Protein 2P7O (pdb70)

Radius of gyration: 18.13 Å; Cα contacts (8 Å, |Δi|>4): 507; chains: 2; bounding box: 39×40×58 Å

B-factor: mean 27.42, std 10.35, range [12.23, 89.47]

Sequence (253 aa):
MISGLSHITLIVKDLNKTTAFLQNIFNAEEIYTFSLSKEKFFLIAGLWICIMEGDSLQERTYNHIAFQIQSEEVDEYTERIKALGVEMKPERPRVQGEGRSIYFYDFDNHLFELHAGTLEERLKRYHMISGLSHITLIVKDLNKTTAFLQNIFNAEEIYTFSLSKEKFFLIAGLWICIMEGDSLQERTYNHIAFQIQSEEVDEYTERIKALGVEMKPERPRVQGEGRSIYFYDFDNHLFELHAGTLEERLKRY

Solvent-accessible surface area: 12851 Å² total; per-residue (Å²): 112,26,58,12,50,10,0,1,0,12,21,2,115,50,18,115,119,3,15,36,0,2,70,88,0,4,86,7,113,78,54,149,107,211,49,183,36,97,71,40,18,0,48,4,52,63,10,95,1,0,2,13,62,27,104,62,63,54,149,83,42,104,36,7,15,0,0,74,2,84,64,155,55,2,88,84,0,23,112,72,0,126,94,46,62,15,82,32,57,98,75,115,133,130,110,181,79,59,19,30,3,9,4,0,6,7,88,11,36,16,6,2,0,0,2,0,48,106,61,64,5,2,38,150,61,39,121,86,20,62,15,43,6,0,4,0,15,7,0,62,58,18,124,122,3,22,43,0,1,70,94,4,4,122,4,107,65,70,136,152,200,44,164,54,74,58,82,24,0,49,4,44,66,6,94,3,0,0,9,62,40,104,31,62,53,70,107,40,86,25,7,18,0,1,54,3,60,60,131,65,4,90,100,23,45,115,31,0,128,82,41,66,16,89,35,37,99,79,107,136,124,105,186,80,63,15,27,4,11,1,0,10,8,86,5,48,29,6,3,0,2,0,0,45,92,60,62,21,6,2,126,69,58

Foldseek 3Di:
DCPDDPAEEAEAADPVQVVCVCCLQQVWAWDDDDDPKDKTWTDGPRHIYMYIYDDHADAADDDEEEAEDAQVCVVVSVVSVVVSVFAWLDDDDDDPPDWDKTWTAGPHRHIYMYTHDDDDDCVVVSD/DDDDDDAEEAEAADPVQVVCVCCQQQVWAWDDPPDPWDWTWTDGPNHIYIYIYDPLDDAADPDEEEDEDAQVCVVVSVVSVVVSVFAWDDDDDDDPPPWDKTWTDGPSNHIYMYTHDDDDDDVVVD

Organism: Listeria monocytogenes serovar 1/2a (strain ATCC BAA-679 / EGD-e) (NCBI:txid169963)

InterPro domains:
  IPR004360 Glyoxalase/fosfomycin resistance/dioxygenase domain [PF00903] (4-119)
  IPR029068 Glyoxalase/Bleomycin resistance protein/Dihydroxybiphenyl dioxygenase [G3DSA:3.10.180.10] (1-133)
  IPR029068 Glyoxalase/Bleomycin resistance protein/Dihydroxybiphenyl dioxygenase [SSF54593] (1-122)
  IPR037434 Fosfomycin resistance protein FosX [cd08364] (2-131)
  IPR037523 Vicinal oxygen chelate (VOC), core domain [PS51819] (4-122)
  IPR051332 Fosfomycin Resistance Enzymes [PTHR36113] (4-122)

Secondary structure (DSSP, 8-state):
---EEEEEEEEES-HHHHHHHHHHHH-PEEP----SS-EEEEEETTEEEEEEE-SS-----S-EEEEE--GGGHHHHHHHHHHHT--EEPPPP--TT---EEEEE-SSS-EEEEE-SS----GGGG-/---EEEEEEEEES-HHHHHHHHHHHH--EEE----SS-EEEEEETTEEEEEEES---S---S-EEEEE--GGGHHHHHHHHHHHT--BPPPPP--TT---EEEEE-TTS-EEEEE-SS----GGG-

Nearest PDB structures (foldseek):
  2p7o-assembly1_B  TM=9.955E-01  e=1.895E-24  Listeria monocytogenes EGD-e
  2p7k-assembly1_B  TM=9.050E-01  e=2.088E-20  Listeria monocytogenes EGD-e
  2p7m-assembly4_A  TM=8.543E-01  e=2.355E-21  Listeria monocytogenes EGD-e
  2p7l-assembly4_A  TM=8.611E-01  e=6.577E-21  Listeria monocytogenes EGD-e
  3ghj-assembly1_A-2  TM=7.496E-01  e=1.067E-08  uncultured bacterium

CATH classification: 3.10.180.10

Structure (mmCIF, N/CA/C/O backbone):
data_2P7O
#
_entry.id   2P7O
#
_cell.length_a   68.579
_cell.length_b   68.579
_cell.length_c   56.835
_cell.angle_alpha   90.00
_cell.angle_beta   90.00
_cell.angle_gamma   90.00
#
_symmetry.space_group_name_H-M   'P 43'
#
loop_
_entity.id
_entity.type
_entity.pdbx_description
1 polymer 'Glyoxalase family protein'
2 non-polymer 'MANGANESE (II) ION'
3 water water
#
loop_
_atom_site.group_PDB
_atom_site.id
_atom_site.type_symbol
_atom_site.label_atom_id
_atom_site.label_alt_id
_atom_site.label_comp_id
_atom_site.label_asym_id
_atom_site.label_entity_id
_atom_site.label_seq_id
_atom_site.pdbx_PDB_ins_code
_atom_site.Cartn_x
_atom_site.Cartn_y
_atom_site.Cartn_z
_atom_site.occupancy
_atom_site.B_iso_or_equiv
_atom_site.auth_seq_id
_atom_site.auth_comp_id
_atom_site.auth_asym_id
_atom_site.auth_atom_id
_atom_site.pdbx_PDB_model_num
ATOM 1 N N . MET A 1 1 ? 43.646 20.356 -14.550 1.00 53.76 1 MET A N 1
ATOM 2 C CA . MET A 1 1 ? 42.828 19.365 -13.820 1.00 41.46 1 MET A CA 1
ATOM 3 C C . MET A 1 1 ? 42.245 19.991 -12.582 1.00 40.97 1 MET A C 1
ATOM 4 O O . MET A 1 1 ? 41.053 20.426 -12.768 1.00 48.05 1 MET A O 1
ATOM 9 N N . ILE A 1 2 ? 42.780 20.356 -11.443 1.00 35.83 2 ILE A N 1
ATOM 10 C CA . ILE A 1 2 ? 43.962 19.995 -10.715 1.00 30.40 2 ILE A CA 1
ATOM 11 C C . ILE A 1 2 ? 43.630 18.643 -10.067 1.00 26.11 2 ILE A C 1
ATOM 12 O O . ILE A 1 2 ? 42.700 18.677 -9.250 1.00 26.91 2 ILE A O 1
ATOM 17 N N . SER A 1 3 ? 44.228 17.548 -10.479 1.00 26.20 3 SER A N 1
ATOM 18 C CA . SER A 1 3 ? 43.868 16.271 -9.851 1.00 26.68 3 SER A CA 1
ATOM 19 C C . SER A 1 3 ? 44.424 16.160 -8.446 1.00 25.15 3 SER A C 1
ATOM 20 O O . SER A 1 3 ? 43.889 15.507 -7.526 1.00 31.02 3 SER A O 1
ATOM 22 N N . GLY A 1 4 ? 45.632 16.684 -8.304 1.00 21.43 4 GLY A N 1
ATOM 23 C CA . GLY A 1 4 ? 46.309 16.524 -7.011 1.00 19.95 4 GLY A CA 1
ATOM 24 C C . GLY A 1 4 ? 47.735 17.039 -7.151 1.00 19.59 4 GLY A C 1
ATOM 25 O O . GLY A 1 4 ? 48.078 17.713 -8.104 1.00 23.04 4 GLY A O 1
ATOM 26 N N . LEU A 1 5 ? 48.521 16.756 -6.125 1.00 21.61 5 LEU A N 1
ATOM 27 C CA . LEU A 1 5 ? 49.939 17.015 -6.110 1.00 20.41 5 LEU A CA 1
ATOM 28 C C . LEU A 1 5 ? 50.565 16.002 -7.072 1.00 20.59 5 LEU A C 1
ATOM 29 O O . LEU A 1 5 ? 50.251 14.794 -7.056 1.00 21.88 5 LEU A O 1
ATOM 34 N N . SER A 1 6 ? 51.441 16.483 -7.926 1.00 19.85 6 SER A N 1
ATOM 35 C CA . SER A 1 6 ? 52.334 15.690 -8.746 1.00 18.18 6 SER A CA 1
ATOM 36 C C . SER A 1 6 ? 53.594 15.311 -7.948 1.00 19.29 6 SER A C 1
ATOM 37 O O . SER A 1 6 ? 53.859 14.115 -7.797 1.00 17.02 6 SER A O 1
ATOM 40 N N . HIS A 1 7 ? 54.307 16.326 -7.474 1.00 17.18 7 HIS A N 1
ATOM 41 C CA . HIS A 1 7 ? 55.579 16.019 -6.774 1.00 17.02 7 HIS A CA 1
ATOM 42 C C . HIS A 1 7 ? 56.060 17.325 -6.163 1.00 17.68 7 HIS A C 1
ATOM 43 O O . HIS A 1 7 ? 55.576 18.397 -6.533 1.00 19.33 7 HIS A O 1
ATOM 50 N N . ILE A 1 8 ? 57.075 17.213 -5.317 1.00 16.11 8 ILE A N 1
ATOM 51 C CA . ILE A 1 8 ? 57.840 18.397 -4.928 1.00 15.16 8 ILE A CA 1
ATOM 52 C C . ILE A 1 8 ? 59.302 18.123 -5.253 1.00 15.87 8 ILE A C 1
ATOM 53 O O . ILE A 1 8 ? 59.731 16.980 -5.037 1.00 17.92 8 ILE A O 1
ATOM 58 N N . THR A 1 9 ? 60.017 19.077 -5.772 1.00 16.36 9 THR A N 1
ATOM 59 C CA . THR A 1 9 ? 61.425 18.893 -6.118 1.00 18.51 9 THR A CA 1
ATOM 60 C C . THR A 1 9 ? 62.243 19.854 -5.254 1.00 15.86 9 THR A C 1
ATOM 61 O O . THR A 1 9 ? 61.994 21.072 -5.245 1.00 19.33 9 THR A O 1
ATOM 65 N N . LEU A 1 10 ? 63.200 19.279 -4.516 1.00 18.59 10 LEU A N 1
ATOM 66 C CA . LEU A 1 10 ? 64.104 20.093 -3.706 1.00 17.95 10 LEU A CA 1
ATOM 67 C C . LEU A 1 10 ? 65.499 20.061 -4.309 1.00 19.12 10 LEU A C 1
ATOM 68 O O . LEU A 1 10 ? 65.911 18.939 -4.681 1.00 20.52 10 LEU A O 1
ATOM 73 N N . ILE A 1 11 ? 66.186 21.207 -4.337 1.00 16.39 11 ILE A N 1
ATOM 74 C CA . ILE A 1 11 ? 67.578 21.243 -4.861 1.00 18.68 11 ILE A CA 1
ATOM 75 C C . ILE A 1 11 ? 68.550 21.238 -3.668 1.00 18.35 11 ILE A C 1
ATOM 76 O O . ILE A 1 11 ? 68.322 21.886 -2.630 1.00 18.29 11 ILE A O 1
ATOM 81 N N . VAL A 1 12 ? 69.550 20.351 -3.780 1.00 18.85 12 VAL A N 1
ATOM 82 C CA . VAL A 1 12 ? 70.435 20.128 -2.656 1.00 20.36 12 VAL A CA 1
ATOM 83 C C . VAL A 1 12 ? 71.884 19.931 -3.107 1.00 18.77 12 VAL A C 1
ATOM 84 O O . VAL A 1 12 ? 72.158 19.487 -4.215 1.00 23.53 12 VAL A O 1
ATOM 88 N N . LYS A 1 13 ? 72.828 20.272 -2.232 1.00 19.60 13 LYS A N 1
ATOM 89 C CA . LYS A 1 13 ? 74.231 20.176 -2.575 1.00 20.65 13 LYS A CA 1
ATOM 90 C C . LYS A 1 13 ? 74.777 18.762 -2.683 1.00 22.98 13 LYS A C 1
ATOM 91 O O . LYS A 1 13 ? 75.596 18.436 -3.572 1.00 23.86 13 LYS A O 1
ATOM 97 N N . ASP A 1 14 ? 74.297 17.962 -1.747 1.00 23.89 14 ASP A N 1
ATOM 98 C CA . ASP A 1 14 ? 74.849 16.604 -1.631 1.00 21.76 14 ASP A CA 1
ATOM 99 C C . ASP A 1 14 ? 73.696 15.620 -1.485 1.00 21.08 14 ASP A C 1
ATOM 100 O O . ASP A 1 14 ? 73.076 15.539 -0.429 1.00 22.01 14 ASP A O 1
ATOM 105 N N . LEU A 1 15 ? 73.422 14.889 -2.547 1.00 23.29 15 LEU A N 1
ATOM 106 C CA . LEU A 1 15 ? 72.387 13.863 -2.587 1.00 22.27 15 LEU A CA 1
ATOM 107 C C . LEU A 1 15 ? 72.587 12.765 -1.531 1.00 22.43 15 LEU A C 1
ATOM 108 O O . LEU A 1 15 ? 71.578 12.203 -1.062 1.00 21.61 15 LEU A O 1
ATOM 113 N N . ASN A 1 16 ? 73.818 12.478 -1.121 1.00 20.93 16 ASN A N 1
ATOM 114 C CA . ASN A 1 16 ? 73.978 11.366 -0.168 1.00 19.08 16 ASN A CA 1
ATOM 115 C C . ASN A 1 16 ? 73.611 11.794 1.232 1.00 21.87 16 ASN A C 1
ATOM 116 O O . ASN A 1 16 ? 72.995 11.002 1.980 1.00 20.62 16 ASN A O 1
ATOM 121 N N . LYS A 1 17 ? 73.975 13.027 1.604 1.00 21.01 17 LYS A N 1
ATOM 122 C CA . LYS A 1 17 ? 73.577 13.573 2.900 1.00 17.38 17 LYS A CA 1
ATOM 123 C C . LYS A 1 17 ? 72.058 13.696 2.959 1.00 20.62 17 LYS A C 1
ATOM 124 O O . LYS A 1 17 ? 71.406 13.314 3.929 1.00 26.84 17 LYS A O 1
ATOM 130 N N . THR A 1 18 ? 71.458 14.214 1.876 1.00 19.16 18 THR A N 1
ATOM 131 C CA . THR A 1 18 ? 70.010 14.369 1.929 1.00 16.57 18 THR A CA 1
ATOM 132 C C . THR A 1 18 ? 69.285 13.045 1.964 1.00 17.73 18 THR A C 1
ATOM 133 O O . THR A 1 18 ? 68.235 12.950 2.561 1.00 17.96 18 THR A O 1
ATOM 137 N N . THR A 1 19 ? 69.793 12.043 1.268 1.00 18.74 19 THR A N 1
ATOM 138 C CA . THR A 1 19 ? 69.191 10.695 1.341 1.00 20.66 19 THR A CA 1
ATOM 139 C C . THR A 1 19 ? 69.115 10.228 2.792 1.00 19.99 19 THR A C 1
ATOM 140 O O . THR A 1 19 ? 68.145 9.652 3.270 1.00 18.76 19 THR A O 1
ATOM 144 N N . ALA A 1 20 ? 70.174 10.517 3.542 1.00 18.14 20 ALA A N 1
ATOM 145 C CA . ALA A 1 20 ? 70.229 10.016 4.920 1.00 18.24 20 ALA A CA 1
ATOM 146 C C . ALA A 1 20 ? 69.242 10.814 5.765 1.00 19.13 20 ALA A C 1
ATOM 147 O O . ALA A 1 20 ? 68.573 10.175 6.612 1.00 19.05 20 ALA A O 1
ATOM 149 N N . PHE A 1 21 ? 69.140 12.140 5.539 1.00 20.10 21 PHE A N 1
ATOM 150 C CA . PHE A 1 21 ? 68.159 12.953 6.245 1.00 18.06 21 PHE A CA 1
ATOM 151 C C . PHE A 1 21 ? 66.743 12.398 6.048 1.00 16.51 21 PHE A C 1
ATOM 152 O O . PHE A 1 21 ? 65.987 12.149 7.000 1.00 19.29 21 PHE A O 1
ATOM 160 N N . LEU A 1 22 ? 66.370 12.160 4.778 1.00 19.28 22 LEU A N 1
ATOM 161 C CA . LEU A 1 22 ? 65.015 11.797 4.435 1.00 18.04 22 LEU A CA 1
ATOM 162 C C . LEU A 1 22 ? 64.646 10.395 4.942 1.00 19.33 22 LEU A C 1
ATOM 163 O O . LEU A 1 22 ? 63.513 10.164 5.342 1.00 20.34 22 LEU A O 1
ATOM 168 N N . GLN A 1 23 ? 65.599 9.485 4.773 1.00 19.96 23 GLN A N 1
ATOM 169 C CA . GLN A 1 23 ? 65.481 8.097 5.192 1.00 20.14 23 GLN A CA 1
ATOM 170 C C . GLN A 1 23 ? 65.516 7.958 6.727 1.00 24.10 23 GLN A C 1
ATOM 171 O O . GLN A 1 23 ? 64.670 7.304 7.339 1.00 21.20 23 GLN A O 1
ATOM 177 N N . ASN A 1 24 ? 66.512 8.543 7.386 1.00 24.74 24 ASN A N 1
ATOM 178 C CA . ASN A 1 24 ? 66.527 8.383 8.857 1.00 21.55 24 ASN A CA 1
ATOM 179 C C . ASN A 1 24 ? 65.326 9.068 9.482 1.00 23.94 24 ASN A C 1
ATOM 180 O O . ASN A 1 24 ? 64.739 8.404 10.339 1.00 28.24 24 ASN A O 1
ATOM 189 N N . ILE A 1 25 ? 64.964 10.287 9.135 1.00 21.97 25 ILE A N 1
ATOM 190 C CA . ILE A 1 25 ? 63.857 11.020 9.729 1.00 22.48 25 ILE A CA 1
ATOM 191 C C . ILE A 1 25 ? 62.486 10.602 9.208 1.00 20.05 25 ILE A C 1
ATOM 192 O O . ILE A 1 25 ? 61.592 10.314 10.031 1.00 22.57 25 ILE A O 1
ATOM 197 N N . PHE A 1 26 ? 62.319 10.668 7.880 1.00 20.06 26 PHE A N 1
ATOM 198 C CA . PHE A 1 26 ? 60.965 10.456 7.368 1.00 20.76 26 PHE A CA 1
ATOM 199 C C . PHE A 1 26 ? 60.749 9.023 6.910 1.00 21.65 26 PHE A C 1
ATOM 200 O O . PHE A 1 26 ? 59.671 8.734 6.355 1.00 22.08 26 PHE A O 1
ATOM 208 N N . ASN A 1 27 ? 61.718 8.126 7.018 1.00 20.53 27 ASN A N 1
ATOM 209 C CA . ASN A 1 27 ? 61.518 6.768 6.461 1.00 20.01 27 ASN A CA 1
ATOM 210 C C . ASN A 1 27 ? 61.172 6.740 4.988 1.00 22.10 27 ASN A C 1
ATOM 211 O O . ASN A 1 27 ? 60.519 5.842 4.449 1.00 21.09 27 ASN A O 1
ATOM 216 N N . ALA A 1 28 ? 61.728 7.742 4.306 1.00 18.54 28 ALA A N 1
ATOM 217 C CA . ALA A 1 28 ? 61.472 7.898 2.866 1.00 17.24 28 ALA A CA 1
ATOM 218 C C . ALA A 1 28 ? 61.983 6.684 2.103 1.00 17.87 28 ALA A C 1
ATOM 219 O O . ALA A 1 28 ? 63.048 6.132 2.422 1.00 19.51 28 ALA A O 1
ATOM 221 N N . GLU A 1 29 ? 61.182 6.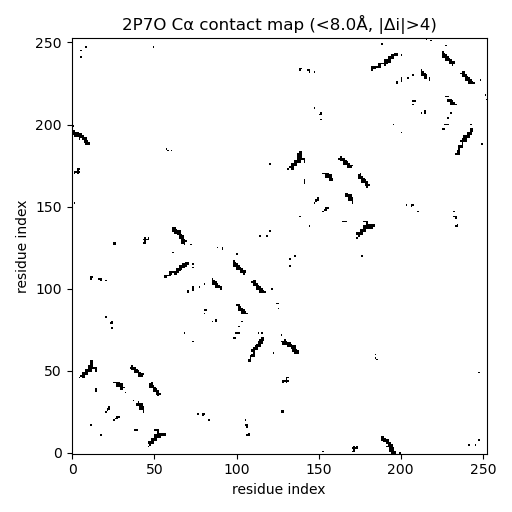268 1.113 1.00 18.83 29 GLU A N 1
ATOM 222 C CA . GLU A 1 29 ? 61.492 5.066 0.351 1.00 18.40 29 GLU A CA 1
ATOM 223 C C . GLU A 1 29 ? 62.090 5.473 -0.978 1.00 18.42 29 GLU A C 1
ATOM 224 O O . GLU A 1 29 ? 61.461 6.182 -1.770 1.00 17.78 29 GLU A O 1
ATOM 230 N N . GLU A 1 30 ? 63.315 5.124 -1.268 1.00 19.22 30 GLU A N 1
ATOM 231 C CA . GLU A 1 30 ? 63.918 5.469 -2.561 1.00 18.32 30 GLU A CA 1
ATOM 232 C C . GLU A 1 30 ? 63.260 4.685 -3.710 1.00 21.68 30 GLU A C 1
ATOM 233 O O . GLU A 1 30 ? 62.924 3.503 -3.495 1.00 23.80 30 GLU A O 1
ATOM 239 N N . ILE A 1 31 ? 63.057 5.403 -4.813 1.00 20.95 31 ILE A N 1
ATOM 240 C CA . ILE A 1 31 ? 62.315 4.978 -5.982 1.00 31.54 31 ILE A CA 1
ATOM 241 C C . ILE A 1 31 ? 63.207 4.557 -7.148 1.00 36.47 31 ILE A C 1
ATOM 242 O O . ILE A 1 31 ? 64.368 5.004 -7.063 1.00 36.30 31 ILE A O 1
ATOM 247 N N . TYR A 1 32 ? 62.641 3.762 -8.050 1.00 40.82 32 TYR A N 1
ATOM 248 C CA . TYR A 1 32 ? 63.182 3.030 -9.173 1.00 46.23 32 TYR A CA 1
ATOM 249 C C . TYR A 1 32 ? 64.646 2.640 -9.005 1.00 55.00 32 TYR A C 1
ATOM 250 O O . TYR A 1 32 ? 65.047 1.664 -8.365 1.00 67.83 32 TYR A O 1
ATOM 252 N N . THR A 1 38 ? 73.349 7.409 -15.510 1.00 64.44 38 THR A N 1
ATOM 253 C CA . THR A 1 38 ? 73.688 8.818 -15.685 1.00 62.34 38 THR A CA 1
ATOM 254 C C . THR A 1 38 ? 75.157 9.142 -15.416 1.00 60.41 38 THR A C 1
ATOM 255 O O . THR A 1 38 ? 75.866 8.474 -14.658 1.00 60.28 38 THR A O 1
ATOM 257 N N . PHE A 1 39 ? 75.602 10.204 -16.054 1.00 53.18 39 PHE A N 1
ATOM 258 C CA . PHE A 1 39 ? 76.852 10.916 -15.965 1.00 49.67 39 PHE A CA 1
ATOM 259 C C . PHE A 1 39 ? 76.546 12.420 -15.941 1.00 45.05 39 PHE A C 1
ATOM 260 O O . PHE A 1 39 ? 77.396 13.234 -16.275 1.00 40.82 39 PHE A O 1
ATOM 268 N N . SER A 1 40 ? 75.307 12.762 -15.586 1.00 51.69 40 SER A N 1
ATOM 269 C CA . SER A 1 40 ? 74.975 14.185 -15.437 1.00 51.86 40 SER A CA 1
ATOM 270 C C . SER A 1 40 ? 75.788 14.774 -14.285 1.00 49.85 40 SER A C 1
ATOM 271 O O . SER A 1 40 ? 76.102 14.036 -13.340 1.00 49.82 40 SER A O 1
ATOM 273 N N . LEU A 1 41 ? 76.060 16.071 -14.327 1.00 47.34 41 LEU A N 1
ATOM 274 C CA . LEU A 1 41 ? 76.640 16.816 -13.211 1.00 47.54 41 LEU A CA 1
ATOM 275 C C . LEU A 1 41 ? 75.483 17.488 -12.460 1.00 45.30 41 LEU A C 1
ATOM 276 O O . LEU A 1 41 ? 75.593 18.480 -11.753 1.00 48.64 41 LEU A O 1
ATOM 281 N N . SER A 1 42 ? 74.347 16.835 -12.674 1.00 43.87 42 SER A N 1
ATOM 282 C CA . SER A 1 42 ? 73.184 16.980 -11.821 1.00 48.14 42 SER A CA 1
ATOM 283 C C . SER A 1 42 ? 72.357 15.706 -11.939 1.00 45.64 42 SER A C 1
ATOM 284 O O . SER A 1 42 ? 71.702 15.409 -12.940 1.00 55.50 42 SER A O 1
ATOM 287 N N . LYS A 1 43 ? 72.523 14.902 -10.887 1.00 34.80 43 LYS A N 1
ATOM 288 C CA . LYS A 1 43 ? 71.754 13.677 -10.827 1.00 31.47 43 LYS A CA 1
ATOM 289 C C . LYS A 1 43 ? 70.600 13.937 -9.871 1.00 29.31 43 LYS A C 1
ATOM 290 O O . LYS A 1 43 ? 70.537 14.997 -9.235 1.00 34.84 43 LYS A O 1
ATOM 301 N N . GLU A 1 44 ? 69.759 12.916 -9.820 1.00 31.49 44 GLU A N 1
ATOM 302 C CA . GLU A 1 44 ? 68.494 13.054 -9.132 1.00 27.81 44 GLU A CA 1
ATOM 303 C C . GLU A 1 44 ? 68.140 11.739 -8.464 1.00 23.27 44 GLU A C 1
ATOM 304 O O . GLU A 1 44 ? 68.471 10.650 -8.931 1.00 25.69 44 GLU A O 1
ATOM 310 N N . LYS A 1 45 ? 67.391 11.911 -7.385 1.00 21.46 45 LYS A N 1
ATOM 311 C CA . LYS A 1 45 ? 66.669 10.778 -6.874 1.00 22.44 45 LYS A CA 1
ATOM 312 C C . LYS A 1 45 ? 65.177 11.117 -6.662 1.00 20.69 45 LYS A C 1
ATOM 313 O O . LYS A 1 45 ? 64.809 12.245 -6.355 1.00 23.52 45 LYS A O 1
ATOM 319 N N . PHE A 1 46 ? 64.383 10.046 -6.766 1.00 21.17 46 PHE A N 1
ATOM 320 C CA . PHE A 1 46 ? 63.002 10.176 -6.285 1.00 22.75 46 PHE A CA 1
ATOM 321 C C . PHE A 1 46 ? 62.803 9.307 -5.032 1.00 22.67 46 PHE A C 1
ATOM 322 O O . PHE A 1 46 ? 63.322 8.192 -4.925 1.00 23.15 46 PHE A O 1
ATOM 330 N N . PHE A 1 47 ? 61.973 9.823 -4.137 1.00 20.80 47 PHE A N 1
ATOM 331 C CA . PHE A 1 47 ? 61.560 9.116 -2.931 1.00 21.78 47 PHE A CA 1
ATOM 332 C C . PHE A 1 47 ? 60.040 9.282 -2.785 1.00 23.83 47 PHE A C 1
ATOM 333 O O . PHE A 1 47 ? 59.394 10.132 -3.424 1.00 25.64 47 PHE A O 1
ATOM 341 N N . LEU A 1 48 ? 59.447 8.405 -1.997 1.00 19.49 48 LEU A N 1
ATOM 342 C CA . LEU A 1 48 ? 58.069 8.436 -1.601 1.00 17.13 48 LEU A CA 1
ATOM 343 C C . LEU A 1 48 ? 58.054 8.582 -0.071 1.00 18.81 48 LEU A C 1
ATOM 344 O O . LEU A 1 48 ? 58.715 7.768 0.606 1.00 21.74 48 LEU A O 1
ATOM 349 N N . ILE A 1 49 ? 57.247 9.525 0.372 1.00 21.32 49 ILE A N 1
ATOM 350 C CA . ILE A 1 49 ? 56.986 9.788 1.786 1.00 20.13 49 ILE A CA 1
ATOM 351 C C . ILE A 1 49 ? 55.464 9.928 1.960 1.00 20.43 49 ILE A C 1
ATOM 352 O O . ILE A 1 49 ? 54.886 10.959 1.603 1.00 23.20 49 ILE A O 1
ATOM 357 N N . ALA A 1 50 ? 54.914 8.832 2.479 1.00 21.84 50 ALA A N 1
ATOM 358 C CA . ALA A 1 50 ? 53.495 8.786 2.820 1.00 21.27 50 ALA A CA 1
ATOM 359 C C . ALA A 1 50 ? 52.662 9.292 1.638 1.00 20.97 50 ALA A C 1
ATOM 360 O O . ALA A 1 50 ? 51.749 10.105 1.774 1.00 25.64 50 ALA A O 1
ATOM 362 N N . GLY A 1 51 ? 53.098 8.853 0.465 1.00 26.41 51 GLY A N 1
ATOM 363 C CA . GLY A 1 51 ? 52.290 9.118 -0.752 1.00 23.58 51 GLY A CA 1
ATOM 364 C C . GLY A 1 51 ? 52.790 10.324 -1.538 1.00 21.42 51 GLY A C 1
ATOM 365 O O . GLY A 1 51 ? 52.392 10.596 -2.695 1.00 30.23 51 GLY A O 1
ATOM 366 N N . LEU A 1 52 ? 53.603 11.143 -0.894 1.00 22.55 52 LEU A N 1
ATOM 367 C CA . LEU A 1 52 ? 54.150 12.290 -1.628 1.00 20.46 52 LEU A CA 1
ATOM 368 C C . LEU A 1 52 ? 55.389 11.796 -2.395 1.00 18.31 52 LEU A C 1
ATOM 369 O O . LEU A 1 52 ? 56.296 11.179 -1.810 1.00 19.91 52 LEU A O 1
ATOM 374 N N . TRP A 1 53 ? 55.441 12.101 -3.683 1.00 16.37 53 TRP A N 1
ATOM 375 C CA . TRP A 1 53 ? 56.587 11.908 -4.546 1.00 18.58 53 TRP A CA 1
ATOM 376 C C . TRP A 1 53 ? 57.541 13.088 -4.435 1.00 15.71 53 TRP A C 1
ATOM 377 O O . TRP A 1 53 ? 57.221 14.209 -4.855 1.00 21.77 53 TRP A O 1
ATOM 388 N N . ILE A 1 54 ? 58.712 12.798 -3.857 1.00 19.92 54 ILE A N 1
ATOM 389 C CA . ILE A 1 54 ? 59.675 13.881 -3.733 1.00 19.66 54 ILE A CA 1
ATOM 390 C C . ILE A 1 54 ? 60.928 13.612 -4.548 1.00 20.70 54 ILE A C 1
ATOM 391 O O . ILE A 1 54 ? 61.519 12.520 -4.456 1.00 18.06 54 ILE A O 1
ATOM 396 N N . CYS A 1 55 ? 61.281 14.599 -5.384 1.00 16.68 55 CYS A N 1
ATOM 397 C CA . CYS A 1 55 ? 62.546 14.490 -6.123 1.00 19.40 55 CYS A CA 1
ATOM 398 C C . CYS A 1 55 ? 63.586 15.373 -5.475 1.00 18.46 55 CYS A C 1
ATOM 399 O O . CYS A 1 55 ? 63.290 16.553 -5.108 1.00 20.98 55 CYS A O 1
ATOM 402 N N . ILE A 1 56 ? 64.794 14.839 -5.312 1.00 18.90 56 ILE A N 1
ATOM 403 C CA . ILE A 1 56 ? 65.883 15.755 -4.943 1.00 19.82 56 ILE A CA 1
ATOM 404 C C . ILE A 1 56 ? 66.930 15.755 -6.055 1.00 20.12 56 ILE A C 1
ATOM 405 O O . ILE A 1 56 ? 67.086 14.729 -6.701 1.00 22.14 56 ILE A O 1
ATOM 414 N N . MET A 1 57 ? 67.533 16.901 -6.305 1.00 21.97 57 MET A N 1
ATOM 415 C CA . MET A 1 57 ? 68.364 17.202 -7.474 1.00 21.60 57 MET A CA 1
ATOM 416 C C . MET A 1 57 ? 69.580 18.011 -7.018 1.00 21.88 57 MET A C 1
ATOM 417 O O . MET A 1 57 ? 69.422 18.920 -6.211 1.00 22.79 57 MET A O 1
ATOM 422 N N . GLU A 1 58 ? 70.802 17.601 -7.358 1.00 23.06 58 GLU A N 1
ATOM 423 C CA . GLU A 1 58 ? 72.013 18.279 -6.891 1.00 24.51 58 GLU A CA 1
ATOM 424 C C . GLU A 1 58 ? 72.112 19.601 -7.642 1.00 22.87 58 GLU A C 1
ATOM 425 O O . GLU A 1 58 ? 71.843 19.671 -8.846 1.00 31.71 58 GLU A O 1
ATOM 431 N N . GLY A 1 59 ? 72.475 20.651 -6.912 1.00 22.57 59 GLY A N 1
ATOM 432 C CA . GLY A 1 59 ? 72.632 21.986 -7.473 1.00 25.63 59 GLY A CA 1
ATOM 433 C C . GLY A 1 59 ? 73.299 22.916 -6.450 1.00 32.92 59 GLY A C 1
ATOM 434 O O . GLY A 1 59 ? 73.306 22.467 -5.280 1.00 34.75 59 GLY A O 1
ATOM 435 N N . ASP A 1 60 ? 73.796 24.016 -6.962 1.00 38.22 60 ASP A N 1
ATOM 436 C CA . ASP A 1 60 ? 74.562 25.168 -6.602 1.00 49.27 60 ASP A CA 1
ATOM 437 C C . ASP A 1 60 ? 75.479 24.979 -5.387 1.00 53.24 60 ASP A C 1
ATOM 438 O O . ASP A 1 60 ? 76.596 24.518 -5.560 1.00 61.41 60 ASP A O 1
ATOM 443 N N . SER A 1 61 ? 74.935 25.431 -4.258 1.00 56.68 61 SER A N 1
ATOM 444 C CA . SER A 1 61 ? 75.663 25.476 -3.012 1.00 53.12 61 SER A CA 1
ATOM 445 C C . SER A 1 61 ? 74.814 25.694 -1.772 1.00 58.28 61 SER A C 1
ATOM 446 O O . SER A 1 61 ? 75.175 25.096 -0.746 1.00 66.00 61 SER A O 1
ATOM 448 N N . LEU A 1 62 ? 73.758 26.497 -1.792 1.00 55.97 62 LEU A N 1
ATOM 449 C CA . LEU A 1 62 ? 72.868 26.738 -0.661 1.00 57.31 62 LEU A CA 1
ATOM 450 C C . LEU A 1 62 ? 71.683 27.614 -1.106 1.00 53.96 62 LEU A C 1
ATOM 451 O O . LEU A 1 62 ? 71.453 27.592 -2.328 1.00 54.42 62 LEU A O 1
ATOM 453 N N . GLN A 1 63 ? 71.033 28.319 -0.196 1.00 52.54 63 GLN A N 1
ATOM 454 C CA . GLN A 1 63 ? 69.971 29.298 -0.359 1.00 47.39 63 GLN A CA 1
ATOM 455 C C . GLN A 1 63 ? 69.584 29.899 0.979 1.00 43.01 63 GLN A C 1
ATOM 456 O O . GLN A 1 63 ? 69.547 29.149 1.967 1.00 42.46 63 GLN A O 1
ATOM 462 N N . GLU A 1 64 ? 69.350 31.207 1.165 1.00 44.72 64 GLU A N 1
ATOM 463 C CA . GLU A 1 64 ? 69.083 31.618 2.553 1.00 40.75 64 GLU A CA 1
ATOM 464 C C . GLU A 1 64 ? 67.783 30.993 3.093 1.00 40.68 64 GLU A C 1
ATOM 465 O O . GLU A 1 64 ? 66.910 30.485 2.398 1.00 39.45 64 GLU A O 1
ATOM 471 N N . ARG A 1 65 ? 67.696 31.019 4.402 1.00 36.02 65 ARG A N 1
ATOM 472 C CA . ARG A 1 65 ? 66.663 30.510 5.268 1.00 31.39 65 ARG A CA 1
ATOM 473 C C . ARG A 1 65 ? 65.474 31.452 5.345 1.00 33.46 65 ARG A C 1
ATOM 474 O O . ARG A 1 65 ? 65.584 32.667 5.475 1.00 32.45 65 ARG A O 1
ATOM 482 N N . THR A 1 66 ? 64.319 30.808 5.196 1.00 29.91 66 THR A N 1
ATOM 483 C CA . THR A 1 66 ? 63.053 31.502 5.342 1.00 27.60 66 THR A CA 1
ATOM 484 C C . THR A 1 66 ? 62.102 30.564 6.082 1.00 25.60 66 THR A C 1
ATOM 485 O O . THR A 1 66 ? 62.524 29.491 6.487 1.00 25.11 66 THR A O 1
ATOM 489 N N . TYR A 1 67 ? 60.882 31.026 6.177 1.00 25.82 67 TYR A N 1
ATOM 490 C CA . TYR A 1 67 ? 59.827 30.300 6.887 1.00 23.32 67 TYR A CA 1
ATOM 491 C C . TYR A 1 67 ? 58.886 29.547 5.956 1.00 21.02 67 TYR A C 1
ATOM 492 O O . TYR A 1 67 ? 57.914 28.942 6.445 1.00 19.97 67 TYR A O 1
ATOM 501 N N . ASN A 1 68 ? 59.162 29.491 4.665 1.00 18.74 68 ASN A N 1
ATOM 502 C CA . ASN A 1 68 ? 58.484 28.561 3.723 1.00 17.12 68 ASN A CA 1
ATOM 503 C C . ASN A 1 68 ? 58.746 27.144 4.247 1.00 16.77 68 ASN A C 1
ATOM 504 O O . ASN A 1 68 ? 59.906 26.813 4.486 1.00 16.68 68 ASN A O 1
ATOM 509 N N . HIS A 1 69 ? 57.752 26.272 4.418 1.00 16.92 69 HIS A N 1
ATOM 510 C CA . HIS A 1 69 ? 58.089 24.941 4.902 1.00 15.08 69 HIS A CA 1
ATOM 511 C C . HIS A 1 69 ? 57.040 23.930 4.441 1.00 16.63 69 HIS A C 1
ATOM 512 O O . HIS A 1 69 ? 55.847 24.254 4.256 1.00 20.60 69 HIS A O 1
ATOM 519 N N . ILE A 1 70 ? 57.524 22.694 4.438 1.00 17.09 70 ILE A N 1
ATOM 520 C CA . ILE A 1 70 ? 56.656 21.521 4.149 1.00 15.46 70 ILE A CA 1
ATOM 521 C C . ILE A 1 70 ? 56.431 20.850 5.495 1.00 15.21 70 ILE A C 1
ATOM 522 O O . ILE A 1 70 ? 57.395 20.617 6.216 1.00 18.94 70 ILE A O 1
ATOM 527 N N . ALA A 1 71 ? 55.200 20.520 5.795 1.00 16.53 71 ALA A N 1
ATOM 528 C CA . ALA A 1 71 ? 54.876 19.919 7.111 1.00 16.25 71 ALA A CA 1
ATOM 529 C C . ALA A 1 71 ? 54.282 18.530 6.854 1.00 16.45 71 ALA A C 1
ATOM 530 O O . ALA A 1 71 ? 53.328 18.383 6.054 1.00 19.69 71 ALA A O 1
ATOM 532 N N . PHE A 1 72 ? 54.778 17.492 7.504 1.00 17.68 72 PHE A N 1
ATOM 533 C CA . PHE A 1 72 ? 54.188 16.167 7.460 1.00 17.09 72 PHE A CA 1
ATOM 534 C C . PHE A 1 72 ? 53.447 15.871 8.771 1.00 17.38 72 PHE A C 1
ATOM 535 O O . PHE A 1 72 ? 53.841 16.383 9.807 1.00 18.36 72 PHE A O 1
ATOM 543 N N . GLN A 1 73 ? 52.413 15.026 8.628 1.00 17.14 73 GLN A N 1
ATOM 544 C CA . GLN A 1 73 ? 51.591 14.643 9.744 1.00 18.23 73 GLN A CA 1
ATOM 545 C C . GLN A 1 73 ? 52.169 13.475 10.557 1.00 19.51 73 GLN A C 1
ATOM 546 O O . GLN A 1 73 ? 52.495 12.395 10.016 1.00 22.20 73 GLN A O 1
ATOM 552 N N . ILE A 1 74 ? 52.234 13.676 11.897 1.00 21.02 74 ILE A N 1
ATOM 553 C CA . ILE A 1 74 ? 52.589 12.546 12.781 1.00 18.16 74 ILE A CA 1
ATOM 554 C C . ILE A 1 74 ? 51.610 12.564 13.948 1.00 20.45 74 ILE A C 1
ATOM 555 O O . ILE A 1 74 ? 50.807 13.507 14.113 1.00 21.94 74 ILE A O 1
ATOM 560 N N . GLN A 1 75 ? 51.694 11.489 14.753 1.00 20.77 75 GLN A N 1
ATOM 561 C CA . GLN A 1 75 ? 50.792 11.436 15.902 1.00 24.05 75 GLN A CA 1
ATOM 562 C C . GLN A 1 75 ? 51.472 11.971 17.154 1.00 23.67 75 GLN A C 1
ATOM 563 O O . GLN A 1 75 ? 52.694 11.899 17.308 1.00 25.18 75 GLN A O 1
ATOM 569 N N . SER A 1 76 ? 50.616 12.531 18.026 1.00 25.77 76 SER A N 1
ATOM 570 C CA . SER A 1 76 ? 51.097 13.102 19.270 1.00 23.38 76 SER A CA 1
ATOM 571 C C . SER A 1 76 ? 51.985 12.117 20.004 1.00 23.94 76 SER A C 1
ATOM 572 O O . SER A 1 76 ? 53.026 12.499 20.565 1.00 28.17 76 SER A O 1
ATOM 575 N N . GLU A 1 77 ? 51.669 10.822 20.015 1.00 25.75 77 GLU A N 1
ATOM 576 C CA . GLU A 1 77 ? 52.535 9.929 20.791 1.00 27.03 77 GLU A CA 1
ATOM 577 C C . GLU A 1 77 ? 53.893 9.635 20.135 1.00 25.65 77 GLU A C 1
ATOM 578 O O . GLU A 1 77 ? 54.691 8.894 20.746 1.00 26.08 77 GLU A O 1
ATOM 584 N N . GLU A 1 78 ? 54.182 10.216 18.958 1.00 23.36 78 GLU A N 1
ATOM 585 C CA . GLU A 1 78 ? 55.491 9.982 18.326 1.00 19.16 78 GLU A CA 1
ATOM 586 C C . GLU A 1 78 ? 56.372 11.239 18.372 1.00 21.95 78 GLU A C 1
ATOM 587 O O . GLU A 1 78 ? 57.505 11.241 17.877 1.00 25.20 78 GLU A O 1
ATOM 598 N N . VAL A 1 79 ? 55.835 12.351 18.873 1.00 21.05 79 VAL A N 1
ATOM 599 C CA . VAL A 1 79 ? 56.619 13.604 18.825 1.00 19.06 79 VAL A CA 1
ATOM 600 C C . VAL A 1 79 ? 57.972 13.494 19.506 1.00 21.22 79 VAL A C 1
ATOM 601 O O . VAL A 1 79 ? 58.949 13.967 18.924 1.00 18.64 79 VAL A O 1
ATOM 605 N N . ASP A 1 80 ? 58.053 12.995 20.729 1.00 19.04 80 ASP A N 1
ATOM 606 C CA . ASP A 1 80 ? 59.355 12.914 21.399 1.00 22.53 80 ASP A CA 1
ATOM 607 C C . ASP A 1 80 ? 60.333 11.983 20.694 1.00 21.05 80 ASP A C 1
ATOM 608 O O . ASP A 1 80 ? 61.545 12.223 20.562 1.00 23.84 80 ASP A O 1
ATOM 613 N N . GLU A 1 81 ? 59.840 10.868 20.167 1.00 22.61 81 GLU A N 1
ATOM 614 C CA . GLU A 1 81 ? 60.668 9.921 19.417 1.00 23.12 81 GLU A CA 1
ATOM 615 C C . GLU A 1 81 ? 61.257 10.550 18.155 1.00 27.27 81 GLU A C 1
ATOM 616 O O . GLU A 1 81 ? 62.450 10.379 17.834 1.00 25.48 81 GLU A O 1
ATOM 622 N N . TYR A 1 82 ? 60.418 11.267 17.408 1.00 23.04 82 TYR A N 1
ATOM 623 C CA . TYR A 1 82 ? 60.951 11.956 16.219 1.00 20.30 82 TYR A CA 1
ATOM 624 C C . TYR A 1 82 ? 61.936 13.030 16.643 1.00 17.94 82 TYR A C 1
ATOM 625 O O . TYR A 1 82 ? 62.903 13.319 15.955 1.00 20.21 82 TYR A O 1
ATOM 634 N N . THR A 1 83 ? 61.632 13.693 17.777 1.00 19.06 83 THR A N 1
ATOM 635 C CA . THR A 1 83 ? 62.570 14.716 18.225 1.00 23.10 83 THR A CA 1
ATOM 636 C C . THR A 1 83 ? 63.964 14.123 18.416 1.00 21.72 83 THR A C 1
ATOM 637 O O . THR A 1 83 ? 64.997 14.735 18.080 1.00 24.45 83 THR A O 1
ATOM 641 N N . GLU A 1 84 ? 63.961 12.899 18.910 1.00 22.84 84 GLU A N 1
ATOM 642 C CA . GLU A 1 84 ? 65.267 12.242 19.117 1.00 26.97 84 GLU A CA 1
ATOM 643 C C . GLU A 1 84 ? 65.934 11.906 17.784 1.00 26.87 84 GLU A C 1
ATOM 644 O O . GLU A 1 84 ? 67.164 11.899 17.604 1.00 23.94 84 GLU A O 1
ATOM 650 N N . ARG A 1 85 ? 65.073 11.379 16.893 1.00 23.06 85 ARG A N 1
ATOM 651 C CA . ARG A 1 85 ? 65.643 10.954 15.609 1.00 24.39 85 ARG A CA 1
ATOM 652 C C . ARG A 1 85 ? 66.295 12.156 14.956 1.00 22.93 85 ARG A C 1
ATOM 653 O O . ARG A 1 85 ? 67.339 11.977 14.302 1.00 27.08 85 ARG A O 1
ATOM 661 N N . ILE A 1 86 ? 65.724 13.362 15.112 1.00 20.43 86 ILE A N 1
ATOM 662 C CA . ILE A 1 86 ? 66.287 14.539 14.450 1.00 21.58 86 ILE A CA 1
ATOM 663 C C . ILE A 1 86 ? 67.550 15.024 15.120 1.00 21.60 86 ILE A C 1
ATOM 664 O O . ILE A 1 86 ? 68.529 15.402 14.465 1.00 34.85 86 ILE A O 1
ATOM 669 N N . LYS A 1 87 ? 67.546 15.077 16.451 1.00 23.36 87 LYS A N 1
ATOM 670 C CA . LYS A 1 87 ? 68.763 15.572 17.124 1.00 28.02 87 LYS A CA 1
ATOM 671 C C . LYS A 1 87 ? 69.954 14.664 16.815 1.00 31.21 87 LYS A C 1
ATOM 672 O O . LYS A 1 87 ? 71.056 15.069 16.497 1.00 31.27 87 LYS A O 1
ATOM 678 N N . ALA A 1 88 ? 69.731 13.360 16.897 1.00 28.79 88 ALA A N 1
ATOM 679 C CA . ALA A 1 88 ? 70.731 12.373 16.512 1.00 30.58 88 ALA A CA 1
ATOM 680 C C . ALA A 1 88 ? 71.354 12.642 15.155 1.00 32.49 88 ALA A C 1
ATOM 681 O O . ALA A 1 88 ? 72.540 12.292 15.008 1.00 32.18 88 ALA A O 1
ATOM 683 N N . LEU A 1 89 ? 70.608 13.255 14.251 1.00 32.83 89 LEU A N 1
ATOM 684 C CA . LEU A 1 89 ? 71.201 13.526 12.941 1.00 30.51 89 LEU A CA 1
ATOM 685 C C . LEU A 1 89 ? 72.027 14.805 13.041 1.00 32.48 89 LEU A C 1
ATOM 686 O O . LEU A 1 89 ? 72.952 14.924 12.237 1.00 37.32 89 LEU A O 1
ATOM 691 N N . GLY A 1 90 ? 71.755 15.650 14.043 1.00 26.76 90 GLY A N 1
ATOM 692 C CA . GLY A 1 90 ? 72.640 16.808 14.216 1.00 31.80 90 GLY A CA 1
ATOM 693 C C . GLY A 1 90 ? 72.110 18.051 13.513 1.00 32.19 90 GLY A C 1
ATOM 694 O O . GLY A 1 90 ? 72.691 19.149 13.727 1.00 27.32 90 GLY A O 1
ATOM 695 N N . VAL A 1 91 ? 71.039 17.938 12.723 1.00 30.94 91 VAL A N 1
ATOM 696 C CA . VAL A 1 91 ? 70.492 19.112 12.039 1.00 27.06 91 VAL A CA 1
ATOM 697 C C . VAL A 1 91 ? 69.986 20.217 12.955 1.00 28.94 91 VAL A C 1
ATOM 698 O O . VAL A 1 91 ? 69.757 20.008 14.140 1.00 31.11 91 VAL A O 1
ATOM 702 N N . GLU A 1 92 ? 69.907 21.438 12.378 1.00 28.08 92 GLU A N 1
ATOM 703 C CA . GLU A 1 92 ? 69.501 22.560 13.241 1.00 24.50 92 GLU A CA 1
ATOM 704 C C . GLU A 1 92 ? 68.016 22.336 13.531 1.00 24.13 92 GLU A C 1
ATOM 705 O O . GLU A 1 92 ? 67.226 22.022 12.636 1.00 22.14 92 GLU A O 1
ATOM 711 N N . MET A 1 93 ? 67.630 22.538 14.791 1.00 29.76 93 MET A N 1
ATOM 712 C CA . MET A 1 93 ? 66.244 22.356 15.175 1.00 27.96 93 MET A CA 1
ATOM 713 C C . MET A 1 93 ? 65.808 23.549 16.032 1.00 28.57 93 MET A C 1
ATOM 714 O O . MET A 1 93 ? 66.602 23.911 16.905 1.00 30.22 93 MET A O 1
ATOM 719 N N . LYS A 1 94 ? 64.614 24.042 15.764 1.00 25.38 94 LYS A N 1
ATOM 720 C CA . LYS A 1 94 ? 63.996 25.077 16.597 1.00 33.03 94 LYS A CA 1
ATOM 721 C C . LYS A 1 94 ? 63.332 24.385 17.801 1.00 31.10 94 LYS A C 1
ATOM 72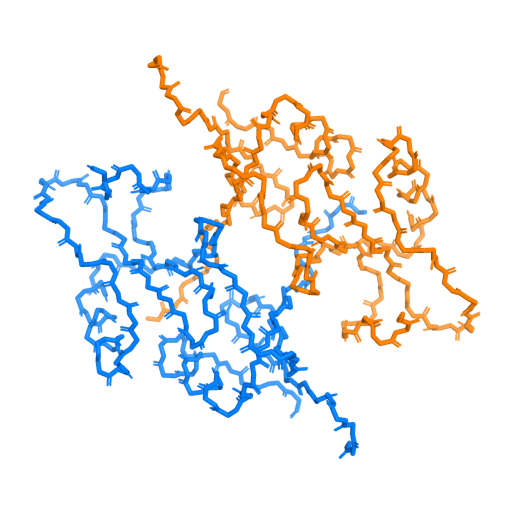2 O O . LYS A 1 94 ? 62.249 23.807 17.610 1.00 45.16 94 LYS A O 1
ATOM 728 N N . PRO A 1 95 ? 63.970 24.411 18.960 1.00 31.88 95 PRO A N 1
ATOM 729 C CA . PRO A 1 95 ? 63.553 23.690 20.164 1.00 28.73 95 PRO A CA 1
ATOM 730 C C . PRO A 1 95 ? 62.137 24.003 20.646 1.00 26.20 95 PRO A C 1
ATOM 731 O O . PRO A 1 95 ? 61.713 25.148 20.721 1.00 26.36 95 PRO A O 1
ATOM 735 N N . GLU A 1 96 ? 61.416 22.978 21.072 1.00 22.97 96 GLU A N 1
ATOM 736 C CA . GLU A 1 96 ? 60.040 23.160 21.520 1.00 23.49 96 GLU A CA 1
ATOM 737 C C . GLU A 1 96 ? 60.026 24.133 22.700 1.00 27.80 96 GLU A C 1
ATOM 738 O O . GLU A 1 96 ? 60.984 24.130 23.479 1.00 27.06 96 GLU A O 1
ATOM 744 N N . ARG A 1 97 ? 59.054 25.015 22.747 1.00 27.02 97 ARG A N 1
ATOM 745 C CA . ARG A 1 97 ? 58.876 25.952 23.862 1.00 26.24 97 ARG A CA 1
ATOM 746 C C . ARG A 1 97 ? 58.082 25.307 24.978 1.00 27.10 97 ARG A C 1
ATOM 747 O O . ARG A 1 97 ? 57.501 24.231 24.770 1.00 23.84 97 ARG A O 1
ATOM 755 N N . PRO A 1 98 ? 57.951 25.898 26.150 1.00 23.38 98 PRO A N 1
ATOM 756 C CA . PRO A 1 98 ? 56.928 25.410 27.099 1.00 22.10 98 PRO A CA 1
ATOM 757 C C . PRO A 1 98 ? 55.564 25.370 26.418 1.00 20.31 98 PRO A C 1
ATOM 758 O O . PRO A 1 98 ? 55.277 26.063 25.429 1.00 26.98 98 PRO A O 1
ATOM 762 N N . ARG A 1 99 ? 54.695 24.499 26.949 1.00 19.65 99 ARG A N 1
ATOM 763 C CA . ARG A 1 99 ? 53.396 24.331 26.292 1.00 20.34 99 ARG A CA 1
ATOM 764 C C . ARG A 1 99 ? 52.310 23.986 27.309 1.00 23.14 99 ARG A C 1
ATOM 765 O O . ARG A 1 99 ? 52.655 23.358 28.318 1.00 21.17 99 ARG A O 1
ATOM 773 N N . VAL A 1 100 ? 51.088 24.424 27.072 1.00 28.97 100 VAL A N 1
ATOM 774 C CA . VAL A 1 100 ? 49.963 24.073 27.919 1.00 27.55 100 VAL A CA 1
ATOM 775 C C . VAL A 1 100 ? 49.301 22.772 27.453 1.00 29.18 100 VAL A C 1
ATOM 776 O O . VAL A 1 100 ? 49.519 22.306 26.331 1.00 29.81 100 VAL A O 1
ATOM 780 N N . GLN A 1 101 ? 48.443 22.267 28.357 1.00 25.22 101 GLN A N 1
ATOM 781 C CA . GLN A 1 101 ? 47.594 21.138 27.956 1.00 27.95 101 GLN A CA 1
ATOM 782 C C . GLN A 1 101 ? 46.638 21.442 26.799 1.00 30.03 101 GLN A C 1
ATOM 783 O O . GLN A 1 101 ? 46.055 22.511 26.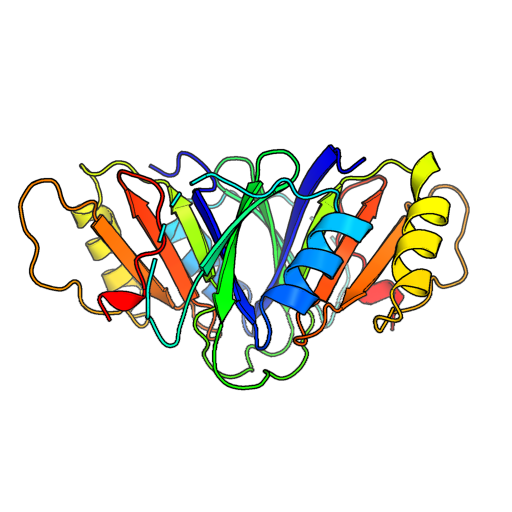655 1.00 34.87 101 GLN A O 1
ATOM 789 N N . GLY A 1 102 ? 46.442 20.466 25.912 1.00 31.79 102 GLY A N 1
ATOM 790 C CA . GLY A 1 102 ? 45.543 20.505 24.784 1.00 29.69 102 GLY A CA 1
ATOM 791 C C . GLY A 1 102 ? 46.018 21.344 23.611 1.00 32.72 102 GLY A C 1
ATOM 792 O O . GLY A 1 102 ? 45.232 21.737 22.729 1.00 32.82 102 GLY A O 1
ATOM 793 N N . GLU A 1 103 ? 47.300 21.698 23.585 1.00 31.38 103 GLU A N 1
ATOM 794 C CA . GLU A 1 103 ? 47.902 22.405 22.431 1.00 28.26 103 GLU A CA 1
ATOM 795 C C . GLU A 1 103 ? 48.630 21.314 21.657 1.00 26.83 103 GLU A C 1
ATOM 796 O O . GLU A 1 103 ? 49.253 20.402 22.220 1.00 34.94 103 GLU A O 1
ATOM 802 N N . GLY A 1 104 ? 48.531 21.287 20.343 1.00 27.17 104 GLY A N 1
ATOM 803 C CA . GLY A 1 104 ? 49.242 20.227 19.653 1.00 21.86 104 GLY A CA 1
ATOM 804 C C . GLY A 1 104 ? 50.669 20.711 19.429 1.00 20.01 104 GLY A C 1
ATOM 805 O O . GLY A 1 104 ? 51.006 21.897 19.464 1.00 22.99 104 GLY A O 1
ATOM 806 N N . ARG A 1 105 ? 51.524 19.725 19.258 1.00 21.04 105 ARG A N 1
ATOM 807 C CA . ARG A 1 105 ? 52.966 19.924 19.116 1.00 20.85 105 ARG A CA 1
ATOM 808 C C . ARG A 1 105 ? 53.415 19.767 17.671 1.00 19.16 105 ARG A C 1
ATOM 809 O O . ARG A 1 105 ? 52.890 18.987 16.889 1.00 21.76 105 ARG A O 1
ATOM 817 N N . SER A 1 106 ? 54.354 20.640 17.326 1.00 23.22 106 SER A N 1
ATOM 818 C CA . SER A 1 106 ? 55.133 20.578 16.104 1.00 19.95 106 SER A CA 1
ATOM 819 C C . SER A 1 106 ? 56.626 20.620 16.453 1.00 17.33 106 SER A C 1
ATOM 820 O O . SER A 1 106 ? 57.067 21.275 17.418 1.00 21.06 106 SER A O 1
ATOM 823 N N . ILE A 1 107 ? 57.349 19.947 15.557 1.00 18.68 107 ILE A N 1
ATOM 824 C CA . ILE A 1 107 ? 58.791 20.046 15.487 1.00 20.74 107 ILE A CA 1
ATOM 825 C C . ILE A 1 107 ? 59.236 20.710 14.177 1.00 17.31 107 ILE A C 1
ATOM 826 O O . ILE A 1 107 ? 58.893 20.307 13.064 1.00 23.43 107 ILE A O 1
ATOM 831 N N . TYR A 1 108 ? 59.995 21.786 14.330 1.00 18.79 108 TYR A N 1
ATOM 832 C CA . TYR A 1 108 ? 60.493 22.524 13.180 1.00 19.46 108 TYR A CA 1
ATOM 833 C C . TYR A 1 108 ? 62.001 22.375 13.132 1.00 18.41 108 TYR A C 1
ATOM 834 O O . TYR A 1 108 ? 62.651 22.576 14.171 1.00 21.66 108 TYR A O 1
ATOM 843 N N . PHE A 1 109 ? 62.509 21.999 11.967 1.00 19.66 109 PHE A N 1
ATOM 844 C CA . PHE A 1 109 ? 63.920 21.664 11.838 1.00 21.81 109 PHE A CA 1
ATOM 845 C C . PHE A 1 109 ? 64.346 21.810 10.383 1.00 21.48 109 PHE A C 1
ATOM 846 O O . PHE A 1 109 ? 63.529 21.884 9.444 1.00 21.67 109 PHE A O 1
ATOM 854 N N . TYR A 1 110 ? 65.629 21.974 10.116 1.00 22.60 110 TYR A N 1
ATOM 855 C CA . TYR A 1 110 ? 66.080 22.210 8.741 1.00 20.40 110 TYR A CA 1
ATOM 856 C C . TYR A 1 110 ? 66.757 20.962 8.204 1.00 21.74 110 TYR A C 1
ATOM 857 O O . TYR A 1 110 ? 67.077 20.107 9.027 1.00 22.40 110 TYR A O 1
ATOM 866 N N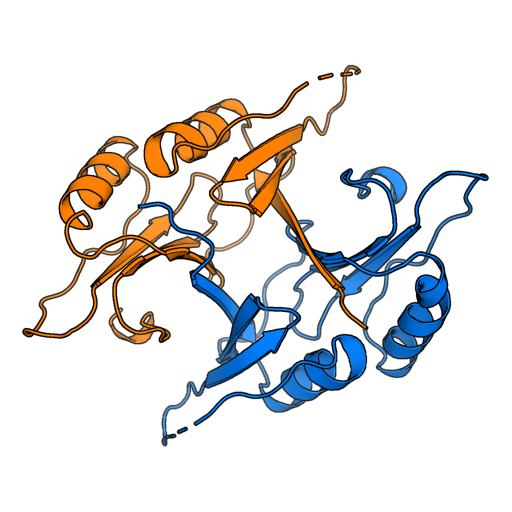 . ASP A 1 111 ? 66.953 20.899 6.881 1.00 20.24 111 ASP A N 1
ATOM 867 C CA . ASP A 1 111 ? 67.774 19.783 6.375 1.00 20.94 111 ASP A CA 1
ATOM 868 C C . ASP A 1 111 ? 69.229 20.244 6.315 1.00 23.10 111 ASP A C 1
ATOM 869 O O . ASP A 1 111 ? 69.623 21.069 7.151 1.00 25.11 111 ASP A O 1
ATOM 874 N N . PHE A 1 112 ? 69.969 19.763 5.334 1.00 20.88 112 PHE A N 1
ATOM 875 C CA . PHE A 1 112 ? 71.368 20.209 5.217 1.00 23.39 112 PHE A CA 1
ATOM 876 C C . PHE A 1 112 ? 71.481 21.328 4.189 1.00 23.17 112 PHE A C 1
ATOM 877 O O . PHE A 1 112 ? 72.602 21.727 3.878 1.00 30.59 112 PHE A O 1
ATOM 885 N N . ASP A 1 113 ? 70.347 21.834 3.688 1.00 23.20 113 ASP A N 1
ATOM 886 C CA . ASP A 1 113 ? 70.409 22.817 2.586 1.00 19.31 113 ASP A CA 1
ATOM 887 C C . ASP A 1 113 ? 69.434 23.967 2.843 1.00 21.14 113 ASP A C 1
ATOM 888 O O . ASP A 1 113 ? 68.845 24.504 1.867 1.00 22.27 113 ASP A O 1
ATOM 893 N N . ASN A 1 114 ? 69.275 24.361 4.121 1.00 21.78 114 ASN A N 1
ATOM 894 C CA . ASN A 1 114 ? 68.407 25.503 4.411 1.00 21.31 114 ASN A CA 1
ATOM 895 C C . ASN A 1 114 ? 66.968 25.373 3.959 1.00 18.75 114 ASN A C 1
ATOM 896 O O . ASN A 1 114 ? 66.276 26.394 3.868 1.00 22.01 114 ASN A O 1
ATOM 901 N N . HIS A 1 115 ? 66.416 24.178 3.862 1.00 20.63 115 HIS A N 1
ATOM 902 C CA . HIS A 1 115 ? 64.967 23.992 3.749 1.00 18.26 115 HIS A CA 1
ATOM 903 C C . HIS A 1 115 ? 64.368 23.750 5.149 1.00 18.76 115 HIS A C 1
ATOM 904 O O . HIS A 1 115 ? 64.757 22.798 5.863 1.00 20.24 115 HIS A O 1
ATOM 911 N N . LEU A 1 116 ? 63.309 24.471 5.506 1.00 17.99 116 LEU A N 1
ATOM 912 C CA . LEU A 1 116 ? 62.540 24.243 6.731 1.00 16.89 116 LEU A CA 1
ATOM 913 C C . LEU A 1 116 ? 61.483 23.150 6.553 1.00 17.35 116 LEU A C 1
ATOM 914 O O . LEU A 1 116 ? 60.733 23.097 5.576 1.00 15.99 116 LEU A O 1
ATOM 919 N N . PHE A 1 117 ? 61.480 22.247 7.543 1.00 16.72 117 PHE A N 1
ATOM 920 C CA . PHE A 1 117 ? 60.497 21.164 7.552 1.00 17.06 117 PHE A CA 1
ATOM 921 C C . PHE A 1 117 ? 59.816 21.185 8.917 1.00 16.20 117 PHE A C 1
ATOM 922 O O . PHE A 1 117 ? 60.319 21.744 9.903 1.00 18.51 117 PHE A O 1
ATOM 930 N N . GLU A 1 118 ? 58.644 20.592 8.961 1.00 17.13 118 GLU A N 1
ATOM 931 C CA . GLU A 1 118 ? 57.868 20.512 10.185 1.00 16.48 118 GLU A CA 1
ATOM 932 C C . GLU A 1 118 ? 57.265 19.106 10.256 1.00 17.28 118 GLU A C 1
ATOM 933 O O . GLU A 1 118 ? 56.744 18.581 9.284 1.00 16.92 118 GLU A O 1
ATOM 939 N N . LEU A 1 119 ? 57.327 18.523 11.454 1.00 17.34 119 LEU A N 1
ATOM 940 C CA . LEU A 1 119 ? 56.466 17.397 11.814 1.00 17.48 119 LEU A CA 1
ATOM 941 C C . LEU A 1 119 ? 55.353 17.889 12.747 1.00 16.14 119 LEU A C 1
ATOM 942 O O . LEU A 1 119 ? 55.612 18.505 13.789 1.00 19.91 119 LEU A O 1
ATOM 947 N N . HIS A 1 120 ? 54.129 17.755 12.276 1.00 17.92 120 HIS A N 1
ATOM 948 C CA . HIS A 1 120 ? 53.011 18.440 12.913 1.00 18.83 120 HIS A CA 1
ATOM 949 C C . HIS A 1 120 ? 52.109 17.361 13.498 1.00 17.66 120 HIS A C 1
ATOM 950 O O . HIS A 1 120 ? 51.611 16.539 12.722 1.00 17.84 120 HIS A O 1
ATOM 957 N N . ALA A 1 121 ? 51.887 17.362 14.798 1.00 17.86 121 ALA A N 1
ATOM 958 C CA . ALA A 1 121 ? 50.796 16.535 15.351 1.00 21.36 121 ALA A CA 1
ATOM 959 C C . ALA A 1 121 ? 49.618 17.427 15.740 1.00 19.95 121 ALA A C 1
ATOM 960 O O . ALA A 1 121 ? 49.749 18.629 16.018 1.00 21.01 121 ALA A O 1
ATOM 962 N N . GLY A 1 122 ? 48.438 16.842 15.697 1.00 21.46 122 GLY A N 1
ATOM 963 C CA . GLY A 1 122 ? 47.241 17.452 16.177 1.00 20.70 122 GLY A CA 1
ATOM 964 C C . GLY A 1 122 ? 46.608 18.376 15.158 1.00 20.89 122 GLY A C 1
ATOM 965 O O . GLY A 1 122 ? 46.709 18.254 13.947 1.00 24.08 122 GLY A O 1
ATOM 966 N N . THR A 1 123 ? 45.872 19.303 15.772 1.00 20.70 123 THR A N 1
ATOM 967 C CA . THR A 1 123 ? 44.976 20.108 14.971 1.00 22.14 123 THR A CA 1
ATOM 968 C C . THR A 1 123 ? 45.735 20.938 13.947 1.00 19.10 123 THR A C 1
ATOM 969 O O . THR A 1 123 ? 46.755 21.575 14.241 1.00 21.93 123 THR A O 1
ATOM 973 N N . LEU A 1 124 ? 45.211 21.006 12.708 1.00 19.53 124 LEU A N 1
ATOM 974 C CA . LEU A 1 124 ? 45.833 21.821 11.684 1.00 20.72 124 LEU A CA 1
ATOM 975 C C . LEU A 1 124 ? 45.779 23.312 11.989 1.00 19.88 124 LEU A C 1
ATOM 976 O O . LEU A 1 124 ? 44.686 23.867 12.049 1.00 20.96 124 LEU A O 1
ATOM 981 N N . GLU A 1 125 ? 46.961 23.923 11.992 1.00 19.32 125 GLU A N 1
ATOM 982 C 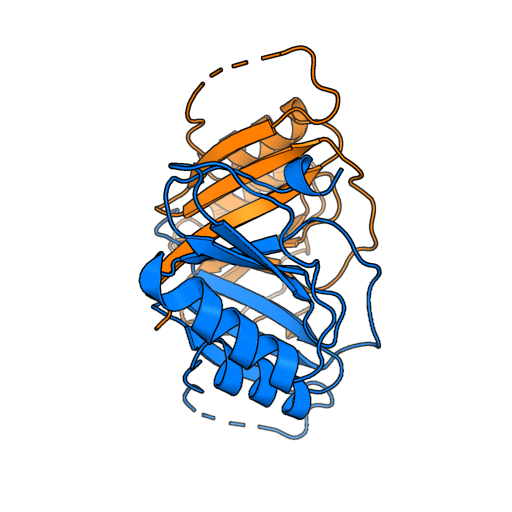CA . GLU A 1 125 ? 47.124 25.375 12.117 1.00 17.93 125 GLU A CA 1
ATOM 983 C C . GLU A 1 125 ? 48.598 25.650 11.793 1.00 16.70 125 GLU A C 1
ATOM 984 O O . GLU A 1 125 ? 49.396 24.694 11.844 1.00 17.58 125 GLU A O 1
ATOM 990 N N . GLU A 1 126 ? 48.938 26.924 11.546 1.00 15.94 126 GLU A N 1
ATOM 991 C CA . GLU A 1 126 ? 50.354 27.239 11.358 1.00 17.16 126 GLU A CA 1
ATOM 992 C C . GLU A 1 126 ? 50.883 27.712 12.712 1.00 20.62 126 GLU A C 1
ATOM 993 O O . GLU A 1 126 ? 50.309 28.611 13.328 1.00 22.44 126 GLU A O 1
ATOM 999 N N . ARG A 1 127 ? 52.008 27.148 13.096 1.00 19.64 127 ARG A N 1
ATOM 1000 C CA . ARG A 1 127 ? 52.533 27.346 14.443 1.00 20.34 127 ARG A CA 1
ATOM 1001 C C . ARG A 1 127 ? 53.793 28.196 14.516 1.00 22.21 127 ARG A C 1
ATOM 1002 O O . ARG A 1 127 ? 54.425 28.309 15.562 1.00 24.36 127 ARG A O 1
ATOM 1010 N N . LEU A 1 128 ? 54.202 28.852 13.438 1.00 23.25 128 LEU A N 1
ATOM 1011 C CA . LEU A 1 128 ? 55.417 29.674 13.442 1.00 25.59 128 LEU A CA 1
ATOM 1012 C C . LEU A 1 128 ? 55.387 30.728 14.550 1.00 24.72 128 LEU A C 1
ATOM 1013 O O . LEU A 1 128 ? 56.454 31.080 15.071 1.00 23.80 128 LEU A O 1
ATOM 1018 N N . LYS A 1 129 ? 54.201 31.261 14.811 1.00 24.57 129 LYS A N 1
ATOM 1019 C CA . LYS A 1 129 ? 54.158 32.398 15.760 1.00 24.06 129 LYS A CA 1
ATOM 1020 C C . LYS A 1 129 ? 54.651 31.983 17.147 1.00 27.78 129 LYS A C 1
ATOM 1021 O O . LYS A 1 129 ? 55.021 32.812 17.961 1.00 33.16 129 LYS A O 1
ATOM 1027 N N . ARG A 1 130 ? 54.602 30.676 17.439 1.00 24.98 130 ARG A N 1
ATOM 1028 C CA . ARG A 1 130 ? 55.031 30.182 18.722 1.00 27.44 130 ARG A CA 1
ATOM 1029 C C . ARG A 1 130 ? 56.515 30.437 18.994 1.00 31.47 130 ARG A C 1
ATOM 1030 O O . ARG A 1 130 ? 56.917 30.326 20.152 1.00 35.93 130 ARG A O 1
ATOM 1038 N N . TYR A 1 131 ? 57.269 30.709 17.937 1.00 32.53 131 TYR A N 1
ATOM 1039 C CA . TYR A 1 131 ? 58.714 30.854 18.053 1.00 35.74 131 TYR A CA 1
ATOM 1040 C C . TYR A 1 131 ? 59.100 32.325 17.905 1.00 46.19 131 TYR A C 1
ATOM 1041 O O . TYR A 1 131 ? 60.121 32.698 17.327 1.00 58.29 131 TYR A O 1
ATOM 1050 N N . HIS A 1 132 ? 58.213 33.152 18.459 1.00 51.24 132 HIS A N 1
ATOM 1051 C CA . HIS A 1 132 ? 58.403 34.599 18.450 1.00 51.50 132 HIS A CA 1
ATOM 1052 C C . HIS A 1 132 ? 58.359 35.090 19.897 1.00 54.33 132 HIS A C 1
ATOM 1053 O O . HIS A 1 132 ? 59.124 36.026 20.209 1.00 67.91 132 HIS A O 1
ATOM 1055 N N . MET B 1 1 ? 55.788 6.836 12.471 1.00 29.77 1 MET B N 1
ATOM 1056 C CA . MET B 1 1 ? 55.712 6.797 11.000 1.00 36.26 1 MET B CA 1
ATOM 1057 C C . MET B 1 1 ? 54.970 7.983 10.403 1.00 40.00 1 MET B C 1
ATOM 1058 O O . MET B 1 1 ? 53.942 8.441 10.935 1.00 38.76 1 MET B O 1
ATOM 1060 N N . ILE B 1 2 ? 55.497 8.516 9.273 1.00 30.36 2 ILE B N 1
ATOM 1061 C CA . ILE B 1 2 ? 54.820 9.674 8.742 1.00 27.17 2 ILE B CA 1
ATOM 1062 C C . ILE B 1 2 ? 53.441 9.269 8.245 1.00 24.91 2 ILE B C 1
ATOM 1063 O O . ILE B 1 2 ? 53.208 8.299 7.518 1.00 26.48 2 ILE B O 1
ATOM 1068 N N . SER B 1 3 ? 52.453 10.074 8.610 1.00 26.48 3 SER B N 1
ATOM 1069 C CA . SER B 1 3 ? 51.104 9.584 8.340 1.00 28.54 3 SER B CA 1
ATOM 1070 C C . SER B 1 3 ? 50.519 10.223 7.106 1.00 27.37 3 SER B C 1
ATOM 1071 O O . SER B 1 3 ? 49.611 9.663 6.469 1.00 34.53 3 SER B O 1
ATOM 1074 N N . GLY B 1 4 ? 51.011 11.374 6.674 1.00 25.69 4 GLY B N 1
ATOM 1075 C CA . GLY B 1 4 ? 50.541 11.995 5.433 1.00 26.86 4 GLY B CA 1
ATOM 1076 C C . GLY B 1 4 ? 51.092 13.398 5.323 1.00 20.12 4 GLY B C 1
ATOM 1077 O O . GLY B 1 4 ? 51.795 13.839 6.224 1.00 18.52 4 GLY B O 1
ATOM 1078 N N . LEU B 1 5 ? 50.854 14.126 4.218 1.00 23.30 5 LEU B N 1
ATOM 1079 C CA . LEU B 1 5 ? 51.219 15.532 4.224 1.00 22.14 5 LEU B CA 1
ATOM 1080 C C . LEU B 1 5 ? 50.258 16.319 5.109 1.00 22.10 5 LEU B C 1
ATOM 1081 O O . LEU B 1 5 ? 49.035 16.166 4.977 1.00 23.63 5 LEU B O 1
ATOM 1086 N N . SER B 1 6 ? 50.788 17.170 5.995 1.00 19.56 6 SER B N 1
ATOM 1087 C CA . SER B 1 6 ? 49.839 17.977 6.761 1.00 19.20 6 SER B CA 1
ATOM 1088 C C . SER B 1 6 ? 49.488 19.276 6.026 1.00 16.98 6 SER B C 1
ATOM 1089 O O . SER B 1 6 ? 48.328 19.503 5.759 1.00 19.58 6 SER B O 1
ATOM 1092 N N . HIS B 1 7 ? 50.505 20.050 5.629 1.00 17.05 7 HIS B N 1
ATOM 1093 C CA . HIS B 1 7 ? 50.246 21.294 4.869 1.00 16.66 7 HIS B CA 1
ATOM 1094 C C . HIS B 1 7 ? 51.571 21.796 4.318 1.00 15.33 7 HIS B C 1
ATOM 1095 O O . HIS B 1 7 ? 52.642 21.297 4.685 1.00 15.89 7 HIS B O 1
ATOM 1102 N N . ILE B 1 8 ? 51.492 22.744 3.392 1.00 17.29 8 ILE B N 1
ATOM 1103 C CA . ILE B 1 8 ? 52.678 23.521 3.014 1.00 17.84 8 ILE B CA 1
ATOM 1104 C C . ILE B 1 8 ? 52.418 24.967 3.390 1.00 17.77 8 ILE B C 1
ATOM 1105 O O . ILE B 1 8 ? 51.264 25.404 3.142 1.00 18.59 8 ILE B O 1
ATOM 1110 N N . THR B 1 9 ? 53.441 25.632 3.902 1.00 15.40 9 THR B N 1
ATOM 1111 C CA . THR B 1 9 ? 53.248 27.043 4.161 1.00 14.11 9 THR B CA 1
ATOM 1112 C C . THR B 1 9 ? 54.243 27.872 3.322 1.00 16.81 9 THR B C 1
ATOM 1113 O O . THR B 1 9 ? 55.455 27.562 3.323 1.00 17.45 9 THR B O 1
ATOM 1117 N N . LEU B 1 10 ? 53.743 28.950 2.746 1.00 17.56 10 LEU B N 1
ATOM 1118 C CA . LEU B 1 10 ? 54.546 29.878 1.944 1.00 16.85 10 LEU B CA 1
ATOM 1119 C C . LEU B 1 10 ? 54.406 31.299 2.499 1.00 15.52 10 LEU B C 1
ATOM 1120 O O . LEU B 1 10 ? 53.313 31.681 2.901 1.00 19.04 10 LEU B O 1
ATOM 1125 N N . ILE B 1 11 ? 55.537 31.983 2.456 1.00 16.72 11 ILE B N 1
ATOM 1126 C CA . ILE B 1 11 ? 55.587 33.385 2.841 1.00 19.26 11 ILE B CA 1
ATOM 1127 C C . ILE B 1 11 ? 55.575 34.297 1.627 1.00 17.34 11 ILE B C 1
ATOM 1128 O O . ILE B 1 11 ? 56.293 34.095 0.663 1.00 20.39 11 ILE B O 1
ATOM 1133 N N . VAL B 1 12 ? 54.638 35.239 1.612 1.00 18.20 12 VAL B N 1
ATOM 1134 C CA . VAL B 1 12 ? 54.510 36.157 0.491 1.00 19.50 12 VAL B CA 1
ATOM 1135 C C . VAL B 1 12 ? 54.417 37.561 1.067 1.00 21.16 12 VAL B C 1
ATOM 1136 O O . VAL B 1 12 ? 54.166 37.761 2.243 1.00 22.93 12 VAL B O 1
ATOM 1140 N N . LYS B 1 13 ? 54.549 38.536 0.172 1.00 22.74 13 LYS B N 1
ATOM 1141 C CA . LYS B 1 13 ? 54.379 39.906 0.625 1.00 22.81 13 LYS B CA 1
ATOM 1142 C C . LYS B 1 13 ? 52.926 40.348 0.785 1.00 23.23 13 LYS B C 1
ATOM 1143 O O . LYS B 1 13 ? 52.553 41.057 1.760 1.00 26.73 13 LYS B O 1
ATOM 1145 N N . ASP B 1 14 ? 52.114 40.055 -0.239 1.00 20.94 14 ASP B N 1
ATOM 1146 C CA . ASP B 1 14 ? 50.748 40.574 -0.345 1.00 20.48 14 ASP B CA 1
ATOM 1147 C C . ASP B 1 14 ? 49.737 39.458 -0.492 1.00 19.95 14 ASP B C 1
ATOM 1148 O O . ASP B 1 14 ? 49.722 38.741 -1.480 1.00 20.33 14 ASP B O 1
ATOM 1153 N N . LEU B 1 15 ? 48.941 39.216 0.530 1.00 18.38 15 LEU B N 1
ATOM 1154 C CA . LEU B 1 15 ? 48.001 38.101 0.544 1.00 18.79 15 LEU B CA 1
ATOM 1155 C C . LEU B 1 15 ? 46.877 38.259 -0.478 1.00 17.47 15 LEU B C 1
ATOM 1156 O O . LEU B 1 15 ? 46.358 37.269 -1.010 1.00 22.82 15 LEU B O 1
ATOM 1161 N N . ASN B 1 16 ? 46.476 39.502 -0.795 1.00 18.61 16 ASN B N 1
ATOM 1162 C CA . ASN B 1 16 ? 45.467 39.594 -1.854 1.00 17.75 16 ASN B CA 1
ATOM 1163 C C . ASN B 1 16 ? 46.018 39.212 -3.205 1.00 18.11 16 ASN B C 1
ATOM 1164 O O . ASN B 1 16 ? 45.365 38.509 -3.958 1.00 20.01 16 ASN B O 1
ATOM 1169 N N . LYS B 1 17 ? 47.226 39.674 -3.555 1.00 18.17 17 LYS B N 1
ATOM 1170 C CA . LYS B 1 17 ? 47.750 39.308 -4.886 1.00 21.63 17 LYS B CA 1
ATOM 1171 C C . LYS B 1 17 ? 47.992 37.794 -4.882 1.00 19.13 17 LYS B C 1
ATOM 1172 O O . LYS B 1 17 ? 47.652 37.167 -5.893 1.00 19.76 17 LYS B O 1
ATOM 1178 N N . THR B 1 18 ? 48.488 37.253 -3.772 1.00 18.36 18 THR B N 1
ATOM 1179 C CA . THR B 1 18 ? 48.765 35.791 -3.876 1.00 19.74 18 THR B CA 1
ATOM 1180 C C . THR B 1 18 ? 47.438 35.048 -3.955 1.00 19.56 18 THR B C 1
ATOM 1181 O O . THR B 1 18 ? 47.288 33.986 -4.527 1.00 18.94 18 THR B O 1
ATOM 1185 N N . THR B 1 19 ? 46.425 35.526 -3.200 1.00 20.82 19 THR B N 1
ATOM 1186 C CA . THR B 1 19 ? 45.092 34.919 -3.301 1.00 20.49 19 THR B CA 1
ATOM 1187 C C . THR B 1 19 ? 44.605 34.854 -4.758 1.00 20.77 19 THR B C 1
ATOM 1188 O O . THR B 1 19 ? 44.133 33.830 -5.273 1.00 21.43 19 THR B O 1
ATOM 1192 N N . ALA B 1 20 ? 44.694 35.989 -5.458 1.00 22.22 20 ALA B N 1
ATOM 1193 C CA . ALA B 1 20 ? 44.318 36.029 -6.874 1.00 20.00 20 ALA B CA 1
ATOM 1194 C C . ALA B 1 20 ? 45.086 34.955 -7.652 1.00 19.07 20 ALA B C 1
ATOM 1195 O O . ALA B 1 20 ? 44.491 34.192 -8.426 1.00 22.06 20 ALA B O 1
ATOM 1197 N N . PHE B 1 21 ? 46.405 34.852 -7.447 1.00 18.68 21 PHE B N 1
ATOM 1198 C CA . PHE B 1 21 ? 47.185 33.828 -8.138 1.00 20.28 21 PHE B CA 1
ATOM 1199 C C . PHE B 1 21 ? 46.653 32.422 -7.831 1.00 19.96 21 PHE B C 1
ATOM 1200 O O . PHE B 1 21 ? 46.474 31.584 -8.734 1.00 19.88 21 PHE B O 1
ATOM 1208 N N . LEU B 1 22 ? 46.450 32.155 -6.508 1.00 16.26 22 LEU B N 1
ATOM 1209 C CA . LEU B 1 22 ? 46.047 30.790 -6.220 1.00 18.16 22 LEU B CA 1
ATOM 1210 C C . LEU B 1 22 ? 44.640 30.543 -6.757 1.00 18.49 22 LEU B C 1
ATOM 1211 O O . LEU B 1 22 ? 44.255 29.446 -7.218 1.00 17.01 22 LEU B O 1
ATOM 1216 N N . GLN B 1 23 ? 43.764 31.546 -6.698 1.00 17.33 23 GLN B N 1
ATOM 1217 C CA . GLN B 1 23 ? 42.409 31.229 -7.150 1.00 18.28 23 GLN B CA 1
ATOM 1218 C C . GLN B 1 23 ? 42.347 31.172 -8.670 1.00 19.12 23 GLN B C 1
ATOM 1219 O O . GLN B 1 23 ? 41.763 30.263 -9.246 1.00 24.07 23 GLN B O 1
ATOM 1225 N N . ASN B 1 24 ? 42.882 32.169 -9.356 1.00 21.76 24 ASN B N 1
ATOM 1226 C CA . ASN B 1 24 ? 42.797 32.147 -10.819 1.00 20.83 24 ASN B CA 1
ATOM 1227 C C . ASN B 1 24 ? 43.488 30.950 -11.454 1.00 20.00 24 ASN B C 1
ATOM 1228 O O . ASN B 1 24 ? 43.045 30.494 -12.497 1.00 23.72 24 ASN B O 1
ATOM 1237 N N . ILE B 1 25 ? 44.671 30.575 -10.956 1.00 18.65 25 ILE B N 1
ATOM 1238 C CA . ILE B 1 25 ? 45.375 29.504 -11.686 1.00 17.70 25 ILE B CA 1
ATOM 1239 C C . ILE B 1 25 ? 44.960 28.140 -11.193 1.00 23.41 25 ILE B C 1
ATOM 1240 O O . ILE B 1 25 ? 44.761 27.190 -11.982 1.00 26.92 25 ILE B O 1
ATOM 1245 N N . PHE B 1 26 ? 44.730 28.010 -9.894 1.00 21.48 26 PHE B N 1
ATOM 1246 C CA . PHE B 1 26 ? 44.571 26.657 -9.382 1.00 23.50 26 PHE B CA 1
ATOM 1247 C C . PHE B 1 26 ? 43.161 26.402 -8.887 1.00 22.88 26 PHE B C 1
ATOM 1248 O O . PHE B 1 26 ? 42.855 25.352 -8.295 1.00 25.83 26 PHE B O 1
ATOM 1256 N N . ASN B 1 27 ? 42.290 27.404 -9.016 1.00 21.52 27 ASN B N 1
ATOM 1257 C CA . ASN B 1 27 ? 40.946 27.350 -8.416 1.00 21.43 27 ASN B CA 1
ATOM 1258 C C . ASN B 1 27 ? 41.030 26.991 -6.929 1.00 21.65 27 ASN B C 1
ATOM 1259 O O . ASN B 1 27 ? 40.190 26.247 -6.407 1.00 27.80 27 ASN B O 1
ATOM 1268 N N . ALA B 1 28 ? 42.033 27.535 -6.260 1.00 20.58 28 ALA B N 1
ATOM 1269 C CA . ALA B 1 28 ? 42.156 27.336 -4.803 1.00 21.82 28 ALA B CA 1
ATOM 1270 C C . ALA B 1 28 ? 40.887 27.754 -4.060 1.00 21.25 28 ALA B C 1
ATOM 1271 O O . ALA B 1 28 ? 40.357 28.830 -4.276 1.00 23.92 28 ALA B O 1
ATOM 1273 N N . GLU B 1 29 ? 40.523 26.917 -3.089 1.00 20.48 29 GLU B N 1
ATOM 1274 C CA . GLU B 1 29 ? 39.362 27.169 -2.271 1.00 24.12 29 GLU B CA 1
ATOM 1275 C C . GLU B 1 29 ? 39.788 27.730 -0.919 1.00 25.16 29 GLU B C 1
ATOM 1276 O O . GLU B 1 29 ? 40.419 27.046 -0.104 1.00 27.35 29 GLU B O 1
ATOM 1282 N N . GLU B 1 30 ? 39.463 28.986 -0.675 1.00 25.76 30 GLU B N 1
ATOM 1283 C CA . GLU B 1 30 ? 39.865 29.611 0.580 1.00 25.23 30 GLU B CA 1
ATOM 1284 C C . GLU B 1 30 ? 38.998 29.091 1.721 1.00 27.41 30 GLU B C 1
ATOM 1285 O O . GLU B 1 30 ? 37.763 29.167 1.645 1.00 27.79 30 GLU B O 1
ATOM 1291 N N . ILE B 1 31 ? 39.655 28.554 2.746 1.00 27.63 31 ILE B N 1
ATOM 1292 C CA . ILE B 1 31 ? 38.900 28.166 3.923 1.00 28.79 31 ILE B CA 1
ATOM 1293 C C . ILE B 1 31 ? 39.069 29.277 4.983 1.00 32.53 31 ILE B C 1
ATOM 1294 O O . ILE B 1 31 ? 40.244 29.468 5.328 1.00 35.30 31 ILE B O 1
ATOM 1299 N N . TYR B 1 32 ? 37.958 29.757 5.488 1.00 41.53 32 TYR B N 1
ATOM 1300 C CA . TYR B 1 32 ? 37.752 30.613 6.631 1.00 43.63 32 TYR B CA 1
ATOM 1301 C C . TYR B 1 32 ? 36.608 31.607 6.427 1.00 42.24 32 TYR B C 1
ATOM 1302 O O . TYR B 1 32 ? 35.607 31.318 5.749 1.00 59.86 32 TYR B O 1
ATOM 1304 N N . THR B 1 38 ? 42.031 39.258 15.062 1.00 50.98 38 THR B N 1
ATOM 1305 C CA . THR B 1 38 ? 43.312 39.819 15.454 1.00 45.37 38 THR B CA 1
ATOM 1306 C C . THR B 1 38 ? 43.986 40.547 14.283 1.00 42.73 38 THR B C 1
ATOM 1307 O O . THR B 1 38 ? 43.926 40.084 13.139 1.00 52.69 38 THR B O 1
ATOM 1311 N N . PHE B 1 39 ? 44.478 41.703 14.644 1.00 37.46 39 PHE B N 1
ATOM 1312 C CA . PHE B 1 39 ? 45.264 42.794 14.125 1.00 31.68 39 PHE B CA 1
ATOM 1313 C C . PHE B 1 39 ? 46.705 42.453 13.787 1.00 37.91 39 PHE B C 1
ATOM 1314 O O . PHE B 1 39 ? 47.623 43.245 14.022 1.00 43.89 39 PHE B O 1
ATOM 1322 N N . SER B 1 40 ? 46.915 41.223 13.322 1.00 42.26 40 SER B N 1
ATOM 1323 C CA . SER B 1 40 ? 48.265 40.693 13.253 1.00 40.33 40 SER B CA 1
ATOM 1324 C C . SER B 1 40 ? 49.052 41.368 12.131 1.00 37.32 40 SER B C 1
ATOM 1325 O O . SER B 1 40 ? 48.451 41.903 11.190 1.00 31.99 40 SER B O 1
ATOM 1327 N N . LEU B 1 41 ? 50.359 41.250 12.327 1.00 36.70 41 LEU B N 1
ATOM 1328 C CA . LEU B 1 41 ? 51.314 41.691 11.312 1.00 42.61 41 LEU B CA 1
ATOM 1329 C C . LEU B 1 41 ? 51.614 40.524 10.391 1.00 44.28 41 LEU B C 1
ATOM 1330 O O . LEU B 1 41 ? 52.014 40.623 9.231 1.00 50.78 41 LEU B O 1
ATOM 1335 N N . SER B 1 42 ? 51.296 39.313 10.849 1.00 43.91 42 SER B N 1
ATOM 1336 C CA . SER B 1 42 ? 51.549 38.155 9.983 1.00 39.16 42 SER B CA 1
ATOM 1337 C C . SER B 1 42 ? 50.223 37.589 9.513 1.00 33.17 42 SER B C 1
ATOM 1338 O O . SER B 1 42 ? 49.765 36.531 9.976 1.00 34.03 42 SER B O 1
ATOM 1341 N N . LYS B 1 43 ? 49.480 38.332 8.681 1.00 32.31 43 LYS B N 1
ATOM 1342 C CA . LYS B 1 43 ? 48.180 37.725 8.399 1.00 32.09 43 LYS B CA 1
ATOM 1343 C C . LYS B 1 43 ? 48.372 36.479 7.551 1.00 27.05 43 LYS B C 1
ATOM 1344 O O . LYS B 1 43 ? 49.440 36.206 7.007 1.00 27.90 43 LYS B O 1
ATOM 1350 N N . GLU B 1 44 ? 47.320 35.670 7.529 1.00 26.06 44 GLU B N 1
ATOM 1351 C CA . GLU B 1 44 ? 47.512 34.376 6.900 1.00 26.00 44 GLU B CA 1
ATOM 1352 C C . GLU B 1 44 ? 46.148 33.936 6.365 1.00 28.73 44 GLU B C 1
ATOM 1353 O O . GLU B 1 44 ? 45.148 34.513 6.815 1.00 33.53 44 GLU B O 1
ATOM 1359 N N . LYS B 1 45 ? 46.273 32.927 5.521 1.00 22.53 45 LYS B N 1
ATOM 1360 C CA . LYS B 1 45 ? 45.105 32.332 4.904 1.00 25.99 45 LYS B CA 1
ATOM 1361 C C . LYS B 1 45 ? 45.415 30.844 4.660 1.00 23.15 45 LYS B C 1
ATOM 1362 O O . LYS B 1 45 ? 46.560 30.555 4.358 1.00 26.43 45 LYS B O 1
ATOM 1368 N N . PHE B 1 46 ? 44.420 29.984 4.779 1.00 24.03 46 PHE B N 1
ATOM 1369 C CA . PHE B 1 46 ? 44.470 28.620 4.294 1.00 19.95 46 PHE B CA 1
ATOM 1370 C C . PHE B 1 46 ? 43.567 28.431 3.076 1.00 16.17 46 PHE B C 1
ATOM 1371 O O . PHE B 1 46 ? 42.448 28.943 2.969 1.00 23.20 46 PHE B O 1
ATOM 1379 N N . PHE B 1 47 ? 44.077 27.569 2.204 1.00 18.11 47 PHE B N 1
ATOM 1380 C CA . PHE B 1 47 ? 43.315 27.145 1.035 1.00 17.85 47 PHE B CA 1
ATOM 1381 C C . PHE B 1 47 ? 43.442 25.632 0.888 1.00 16.82 47 PHE B C 1
ATOM 1382 O O . PHE B 1 47 ? 44.431 25.028 1.306 1.00 20.00 47 PHE B O 1
ATOM 1390 N N . LEU B 1 48 ? 42.491 25.073 0.158 1.00 20.90 48 LEU B N 1
ATOM 1391 C CA . LEU B 1 48 ? 42.645 23.690 -0.310 1.00 19.17 48 LEU B CA 1
ATOM 1392 C C . LEU B 1 48 ? 42.771 23.748 -1.835 1.00 19.43 48 LEU B C 1
ATOM 1393 O O . LEU B 1 48 ? 42.021 24.451 -2.507 1.00 18.52 48 LEU B O 1
ATOM 1398 N N . ILE B 1 49 ? 43.765 23.044 -2.323 1.00 17.62 49 ILE B N 1
ATOM 1399 C CA . ILE B 1 49 ? 43.916 22.820 -3.768 1.00 17.77 49 ILE B CA 1
ATOM 1400 C C . ILE B 1 49 ? 44.026 21.304 -3.933 1.00 17.12 49 ILE B C 1
ATOM 1401 O O . ILE B 1 49 ? 45.030 20.802 -3.458 1.00 19.57 49 ILE B O 1
ATOM 1406 N N . ALA B 1 50 ? 43.022 20.655 -4.475 1.00 18.70 50 ALA B N 1
ATOM 1407 C CA . ALA B 1 50 ? 43.156 19.215 -4.778 1.00 21.04 50 ALA B CA 1
ATOM 1408 C C . ALA B 1 50 ? 43.687 18.361 -3.645 1.00 24.34 50 ALA B C 1
ATOM 1409 O O . ALA B 1 50 ? 44.563 17.496 -3.718 1.00 27.78 50 ALA B O 1
ATOM 1411 N N . GLY B 1 51 ? 43.085 18.591 -2.461 1.00 23.65 51 GLY B N 1
ATOM 1412 C CA . GLY B 1 51 ? 43.460 17.733 -1.320 1.00 25.44 51 GLY B CA 1
ATOM 1413 C C . GLY B 1 51 ? 44.631 18.224 -0.503 1.00 22.85 51 GLY B C 1
ATOM 1414 O O . GLY B 1 51 ? 44.962 17.646 0.561 1.00 25.75 51 GLY B O 1
ATOM 1415 N N . LEU B 1 52 ? 45.254 19.310 -0.958 1.00 22.83 52 LEU B N 1
ATOM 1416 C CA . LEU B 1 52 ? 46.413 19.841 -0.234 1.00 21.47 52 LEU B CA 1
ATOM 1417 C C . LEU B 1 52 ? 46.082 21.134 0.499 1.00 25.17 52 LEU B C 1
ATOM 1418 O O . LEU B 1 52 ? 45.586 22.102 -0.087 1.00 22.46 52 LEU B O 1
ATOM 1423 N N . TRP B 1 53 ? 46.359 21.161 1.810 1.00 21.20 53 TRP B N 1
ATOM 1424 C CA . TRP B 1 53 ? 46.164 22.384 2.592 1.00 19.49 53 TRP B CA 1
ATOM 1425 C C . TRP B 1 53 ? 47.400 23.267 2.438 1.00 18.06 53 TRP B C 1
ATOM 1426 O O . TRP B 1 53 ? 48.519 22.842 2.751 1.00 17.66 53 TRP B O 1
ATOM 1437 N N . ILE B 1 54 ? 47.160 24.475 1.878 1.00 17.59 54 ILE B N 1
ATOM 1438 C CA . ILE B 1 54 ? 48.235 25.461 1.725 1.00 21.16 54 ILE B CA 1
ATOM 1439 C C . ILE B 1 54 ? 48.023 26.709 2.562 1.00 19.85 54 ILE B C 1
ATOM 1440 O O . ILE B 1 54 ? 46.992 27.395 2.476 1.00 23.68 54 ILE B O 1
ATOM 1445 N N . CYS B 1 55 ? 49.013 27.066 3.387 1.00 18.49 55 CYS B N 1
ATOM 1446 C CA . CYS B 1 55 ? 48.900 28.288 4.188 1.00 17.13 55 CYS B CA 1
ATOM 1447 C C . CYS B 1 55 ? 49.755 29.338 3.481 1.00 16.01 55 CYS B C 1
ATOM 1448 O O . CYS B 1 55 ? 50.930 29.099 3.212 1.00 17.01 55 CYS B O 1
ATOM 1451 N N . ILE B 1 56 ? 49.122 30.482 3.281 1.00 18.83 56 ILE B N 1
ATOM 1452 C CA . ILE B 1 56 ? 49.917 31.634 2.886 1.00 18.43 56 ILE B CA 1
ATOM 1453 C C . ILE B 1 56 ? 50.007 32.644 4.013 1.00 19.03 56 ILE B C 1
ATOM 1454 O O . ILE B 1 56 ? 48.991 32.999 4.611 1.00 22.03 56 ILE B O 1
ATOM 1463 N N . MET B 1 57 ? 51.194 33.112 4.385 1.00 19.13 57 MET B N 1
ATOM 1464 C CA . MET B 1 57 ? 51.256 34.051 5.506 1.00 22.44 57 MET B CA 1
ATOM 1465 C C . MET B 1 57 ? 52.152 35.209 5.074 1.00 22.22 57 MET B C 1
ATOM 1466 O O . MET B 1 57 ? 53.037 35.035 4.225 1.00 21.28 57 MET B O 1
ATOM 1471 N N . GLU B 1 58 ? 51.887 36.387 5.582 1.00 26.94 58 GLU B N 1
ATOM 1472 C CA . GLU B 1 58 ? 52.616 37.600 5.281 1.00 27.74 58 GLU B CA 1
ATOM 1473 C C . GLU B 1 58 ? 54.047 37.477 5.781 1.00 26.43 58 GLU B C 1
ATOM 1474 O O . GLU B 1 58 ? 54.303 37.145 6.945 1.00 31.22 58 GLU B O 1
ATOM 1480 N N . GLY B 1 59 ? 54.968 37.890 4.912 1.00 26.72 59 GLY B N 1
ATOM 1481 C CA . GLY B 1 59 ? 56.315 37.995 5.482 1.00 35.22 59 GLY B CA 1
ATOM 1482 C C . GLY B 1 59 ? 57.248 38.728 4.553 1.00 39.09 59 GLY B C 1
ATOM 1483 O O . GLY B 1 59 ? 57.105 39.943 4.373 1.00 54.66 59 GLY B O 1
ATOM 1484 N N . ASP B 1 60 ? 58.210 37.994 3.977 1.00 42.86 60 ASP B N 1
ATOM 1485 C CA . ASP B 1 60 ? 59.078 38.627 2.976 1.00 40.77 60 ASP B CA 1
ATOM 1486 C C . ASP B 1 60 ? 59.160 37.729 1.752 1.00 44.57 60 ASP B C 1
ATOM 1487 O O . ASP B 1 60 ? 59.443 36.560 1.984 1.00 48.36 60 ASP B O 1
ATOM 1492 N N . SER B 1 61 ? 58.931 38.232 0.548 1.00 39.21 61 SER B N 1
ATOM 1493 C CA . SER B 1 61 ? 58.727 37.473 -0.674 1.00 39.16 61 SER B CA 1
ATOM 1494 C C . SER B 1 61 ? 59.811 36.388 -0.771 1.00 44.79 61 SER B C 1
ATOM 1495 O O . SER B 1 61 ? 59.460 35.230 -0.993 1.00 43.42 61 SER B O 1
ATOM 1498 N N . LEU B 1 62 ? 61.010 36.777 -0.433 1.00 52.65 62 LEU B N 1
ATOM 1499 C CA . LEU B 1 62 ? 61.894 37.897 -0.579 1.00 55.96 62 LEU B CA 1
ATOM 1500 C C . LEU B 1 62 ? 63.294 37.303 -0.843 1.00 56.60 62 LEU B C 1
ATOM 1501 O O . LEU B 1 62 ? 64.340 37.911 -0.672 1.00 59.90 62 LEU B O 1
ATOM 1503 N N . GLN B 1 63 ? 63.240 36.031 -1.271 1.00 62.36 63 GLN B N 1
ATOM 1504 C CA . GLN B 1 63 ? 64.496 35.324 -1.438 1.00 60.03 63 GLN B CA 1
ATOM 1505 C C . GLN B 1 63 ? 65.068 35.601 -2.825 1.00 59.85 63 GLN B C 1
ATOM 1506 O O . GLN B 1 63 ? 64.832 36.648 -3.417 1.00 70.76 63 GLN B O 1
ATOM 1508 N N . GLU B 1 64 ? 65.826 34.612 -3.271 1.00 56.30 64 GLU B N 1
ATOM 1509 C CA . GLU B 1 64 ? 66.308 34.447 -4.622 1.00 48.41 64 GLU B CA 1
ATOM 1510 C C . GLU B 1 64 ? 65.357 33.472 -5.312 1.00 41.55 64 GLU B C 1
ATOM 1511 O O . GLU B 1 64 ? 64.662 32.696 -4.667 1.00 34.98 64 GLU B O 1
ATOM 1513 N N . ARG B 1 65 ? 65.376 33.543 -6.631 1.00 34.94 65 ARG B N 1
ATOM 1514 C CA . ARG B 1 65 ? 64.706 32.451 -7.352 1.00 27.97 65 ARG B CA 1
ATOM 1515 C C . ARG B 1 65 ? 65.578 31.213 -7.205 1.00 26.97 65 ARG B C 1
ATOM 1516 O O . ARG B 1 65 ? 66.803 31.344 -7.103 1.00 40.13 65 ARG B O 1
ATOM 1524 N N . THR B 1 66 ? 64.911 30.059 -7.144 1.00 26.63 66 THR B N 1
ATOM 1525 C CA . THR B 1 66 ? 65.622 28.792 -7.239 1.00 27.00 66 THR B CA 1
ATOM 1526 C C . THR B 1 66 ? 64.788 27.819 -8.071 1.00 22.81 66 THR B C 1
ATOM 1527 O O . THR B 1 66 ? 63.646 28.117 -8.428 1.00 24.45 66 THR B O 1
ATOM 1531 N N . TYR B 1 67 ? 65.338 26.623 -8.255 1.00 22.52 67 TYR B N 1
ATOM 1532 C CA . TYR B 1 67 ? 64.668 25.535 -8.961 1.00 21.42 67 TYR B CA 1
ATOM 1533 C C . TYR B 1 67 ? 63.910 24.638 -7.983 1.00 20.13 67 TYR B C 1
ATOM 1534 O O . TYR B 1 67 ? 63.216 23.718 -8.493 1.00 22.66 67 TYR B O 1
ATOM 1543 N N . ASN B 1 68 ? 63.877 24.913 -6.685 1.00 18.97 68 ASN B N 1
ATOM 1544 C CA . ASN B 1 68 ? 62.894 24.204 -5.807 1.00 16.67 68 ASN B CA 1
ATOM 1545 C C . ASN B 1 68 ? 61.482 24.500 -6.331 1.00 17.30 68 ASN B C 1
ATOM 1546 O O . ASN B 1 68 ? 61.207 25.633 -6.745 1.00 19.33 68 ASN B O 1
ATOM 1551 N N . HIS B 1 69 ? 60.561 23.540 -6.242 1.00 16.06 69 HIS B N 1
ATOM 1552 C CA . HIS B 1 69 ? 59.207 23.873 -6.734 1.00 15.39 69 HIS B CA 1
ATOM 1553 C C . HIS B 1 69 ? 58.220 22.849 -6.216 1.00 15.01 69 HIS B C 1
ATOM 1554 O O . HIS B 1 69 ? 58.575 21.721 -5.864 1.00 15.47 69 HIS B O 1
ATOM 1561 N N . ILE B 1 70 ? 56.956 23.235 -6.224 1.00 16.72 70 ILE B N 1
ATOM 1562 C CA . ILE B 1 70 ? 55.753 22.426 -6.066 1.00 20.03 70 ILE B CA 1
ATOM 1563 C C . ILE B 1 70 ? 55.123 22.178 -7.451 1.00 17.31 70 ILE B C 1
ATOM 1564 O O . ILE B 1 70 ? 54.866 23.201 -8.103 1.00 16.72 70 ILE B O 1
ATOM 1569 N N . ALA B 1 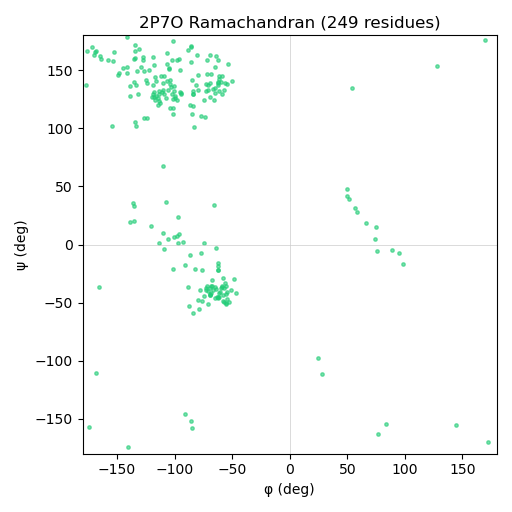71 ? 54.889 20.923 -7.824 1.00 17.96 71 ALA B N 1
ATOM 1570 C CA . ALA B 1 71 ? 54.187 20.582 -9.072 1.00 16.95 71 ALA B CA 1
ATOM 1571 C C . ALA B 1 71 ? 52.811 19.986 -8.711 1.00 16.83 71 ALA B C 1
ATOM 1572 O O . ALA B 1 71 ? 52.757 18.999 -7.969 1.00 16.81 71 ALA B O 1
ATOM 1574 N N . PHE B 1 72 ? 51.811 20.523 -9.393 1.00 17.76 72 PHE B N 1
ATOM 1575 C CA . PHE B 1 72 ? 50.435 20.056 -9.370 1.00 19.05 72 PHE B CA 1
ATOM 1576 C C . PHE B 1 72 ? 50.119 19.284 -10.659 1.00 16.91 72 PHE B C 1
ATOM 1577 O O . PHE B 1 72 ? 50.625 19.639 -11.707 1.00 20.44 72 PHE B O 1
ATOM 1585 N N . GLN B 1 73 ? 49.409 18.161 -10.580 1.00 17.99 73 GLN B N 1
ATOM 1586 C CA . GLN B 1 73 ? 49.124 17.380 -11.769 1.00 18.02 73 GLN B CA 1
ATOM 1587 C C . GLN B 1 73 ? 47.882 17.946 -12.464 1.00 20.58 73 GLN B C 1
ATOM 1588 O O . GLN B 1 73 ? 46.902 18.406 -11.826 1.00 22.37 73 GLN B O 1
ATOM 1594 N N . ILE B 1 74 ? 47.983 17.931 -13.797 1.00 18.30 74 ILE B N 1
ATOM 1595 C CA . ILE B 1 74 ? 46.898 18.368 -14.687 1.00 20.94 74 ILE B CA 1
ATOM 1596 C C . ILE B 1 74 ? 46.791 17.291 -15.781 1.00 23.49 74 ILE B C 1
ATOM 1597 O O . ILE B 1 74 ? 47.718 16.447 -15.864 1.00 23.24 74 ILE B O 1
ATOM 1602 N N . GLN B 1 75 ? 45.703 17.324 -16.544 1.00 25.24 75 GLN B N 1
ATOM 1603 C CA . GLN B 1 75 ? 45.487 16.554 -17.754 1.00 23.99 75 GLN B CA 1
ATOM 1604 C C . GLN B 1 75 ? 46.199 17.188 -18.953 1.00 24.18 75 GLN B C 1
ATOM 1605 O O . GLN B 1 75 ? 46.298 18.418 -19.068 1.00 24.50 75 GLN B O 1
ATOM 1611 N N . SER B 1 76 ? 46.693 16.361 -19.871 1.00 25.79 76 SER B N 1
ATOM 1612 C CA . SER B 1 76 ? 47.436 16.851 -21.021 1.00 28.33 76 SER B CA 1
ATOM 1613 C C . SER B 1 76 ? 46.607 17.800 -21.881 1.00 26.39 76 SER B C 1
ATOM 1614 O O . SER B 1 76 ? 47.126 18.777 -22.421 1.00 28.73 76 SER B O 1
ATOM 1617 N N . GLU B 1 77 ? 45.329 17.497 -22.011 1.00 30.02 77 GLU B N 1
ATOM 1618 C CA . GLU B 1 77 ? 44.302 18.179 -22.763 1.00 28.94 77 GLU B CA 1
ATOM 1619 C C . GLU B 1 77 ? 44.027 19.594 -22.296 1.00 23.30 77 GLU B C 1
ATOM 1620 O O . GLU B 1 77 ? 43.424 20.443 -22.975 1.00 28.26 77 GLU B O 1
ATOM 1626 N N . GLU B 1 78 ? 44.526 19.864 -21.056 1.00 20.80 78 GLU B N 1
ATOM 1627 C CA . GLU B 1 78 ? 44.221 21.265 -20.706 1.00 25.21 78 GLU B CA 1
ATOM 1628 C C . GLU B 1 78 ? 45.478 22.072 -20.451 1.00 21.78 78 GLU B C 1
ATOM 1629 O O . GLU B 1 78 ? 45.429 23.158 -19.884 1.00 19.67 78 GLU B O 1
ATOM 1635 N N . VAL B 1 79 ? 46.628 21.554 -20.875 1.00 20.81 79 VAL B N 1
ATOM 1636 C CA . VAL B 1 79 ? 47.862 22.345 -20.795 1.00 23.26 79 VAL B CA 1
ATOM 1637 C C . VAL B 1 79 ? 47.714 23.679 -21.499 1.00 25.61 79 VAL B C 1
ATOM 1638 O O . VAL B 1 79 ? 48.139 24.734 -20.992 1.00 26.72 79 VAL B O 1
ATOM 1642 N N . ASP B 1 80 ? 47.092 23.753 -22.684 1.00 26.10 80 ASP B N 1
ATOM 1643 C CA . ASP B 1 80 ? 47.065 25.062 -23.355 1.00 22.98 80 ASP B CA 1
ATOM 1644 C C . ASP B 1 80 ? 46.128 26.027 -22.664 1.00 22.19 80 ASP B C 1
ATOM 1645 O O . ASP B 1 80 ? 46.367 27.234 -22.526 1.00 22.14 80 ASP B O 1
ATOM 1650 N N . GLU B 1 81 ? 45.033 25.484 -22.153 1.00 22.22 81 GLU B N 1
ATOM 1651 C CA . GLU B 1 81 ? 44.197 26.400 -21.379 1.00 24.93 81 GLU B CA 1
ATOM 1652 C C . GLU B 1 81 ? 44.927 26.944 -20.156 1.00 22.38 81 GLU B C 1
ATOM 1653 O O . GLU B 1 81 ? 44.812 28.127 -19.818 1.00 21.77 81 GLU B O 1
ATOM 1659 N N . TYR B 1 82 ? 45.591 26.093 -19.404 1.00 20.29 82 TYR B N 1
ATOM 1660 C CA . TYR B 1 82 ? 46.260 26.586 -18.216 1.00 20.84 82 TYR B CA 1
ATOM 1661 C C . TYR B 1 82 ? 47.272 27.669 -18.551 1.00 19.40 82 TYR B C 1
ATOM 1662 O O . TYR B 1 82 ? 47.483 28.610 -17.786 1.00 23.90 82 TYR B O 1
ATOM 1671 N N . THR B 1 83 ? 48.055 27.467 -19.603 1.00 21.19 83 THR B N 1
ATOM 1672 C CA . THR B 1 83 ? 49.063 28.409 -20.076 1.00 19.99 83 THR B CA 1
ATOM 1673 C C . THR B 1 83 ? 48.404 29.760 -20.328 1.00 22.27 83 THR B C 1
ATOM 1674 O O . THR B 1 83 ? 48.835 30.820 -19.851 1.00 24.66 83 THR B O 1
ATOM 1678 N N . GLU B 1 84 ? 47.302 29.750 -21.085 1.00 21.56 84 GLU B N 1
ATOM 1679 C CA . GLU B 1 84 ? 46.611 31.044 -21.163 1.00 23.04 84 GLU B CA 1
ATOM 1680 C C . GLU B 1 84 ? 46.156 31.629 -19.846 1.00 25.02 84 GLU B C 1
ATOM 1681 O O . GLU B 1 84 ? 46.103 32.859 -19.681 1.00 32.91 84 GLU B O 1
ATOM 1687 N N . ARG B 1 85 ? 45.692 30.906 -18.827 1.00 27.92 85 ARG B N 1
ATOM 1688 C CA . ARG B 1 85 ? 45.348 31.634 -17.586 1.00 28.83 85 ARG B CA 1
ATOM 1689 C C . ARG B 1 85 ? 46.602 32.184 -16.924 1.00 27.05 85 ARG B C 1
ATOM 1690 O O . ARG B 1 85 ? 46.582 33.285 -16.353 1.00 28.53 85 ARG B O 1
ATOM 1692 N N . ILE B 1 86 ? 47.705 31.408 -16.879 1.00 22.88 86 ILE B N 1
ATOM 1693 C CA . ILE B 1 86 ? 48.915 31.933 -16.242 1.00 24.63 86 ILE B CA 1
ATOM 1694 C C . ILE B 1 86 ? 49.345 33.174 -16.986 1.00 26.27 86 ILE B C 1
ATOM 1695 O O . ILE B 1 86 ? 49.713 34.224 -16.433 1.00 25.83 86 ILE B O 1
ATOM 1700 N N . LYS B 1 87 ? 49.252 33.140 -18.321 1.00 26.19 87 LYS B N 1
ATOM 1701 C CA . LYS B 1 87 ? 49.696 34.321 -19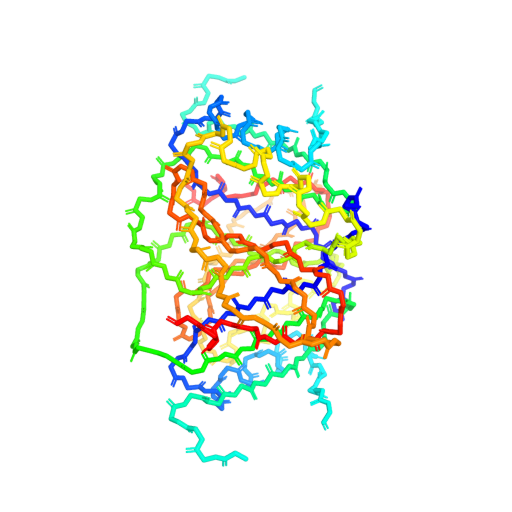.068 1.00 26.22 87 LYS B CA 1
ATOM 1702 C C . LYS B 1 87 ? 48.881 35.561 -18.727 1.00 27.62 87 LYS B C 1
ATOM 1703 O O . LYS B 1 87 ? 49.363 36.675 -18.881 1.00 28.39 87 LYS B O 1
ATOM 1709 N N . ALA B 1 88 ? 47.668 35.337 -18.208 1.00 25.85 88 ALA B N 1
ATOM 1710 C CA . ALA B 1 88 ? 46.754 36.431 -17.861 1.00 28.16 88 ALA B CA 1
ATOM 1711 C C . ALA B 1 88 ? 47.144 37.127 -16.568 1.00 28.65 88 ALA B C 1
ATOM 1712 O O . ALA B 1 88 ? 46.742 38.259 -16.302 1.00 33.87 88 ALA B O 1
ATOM 1714 N N . LEU B 1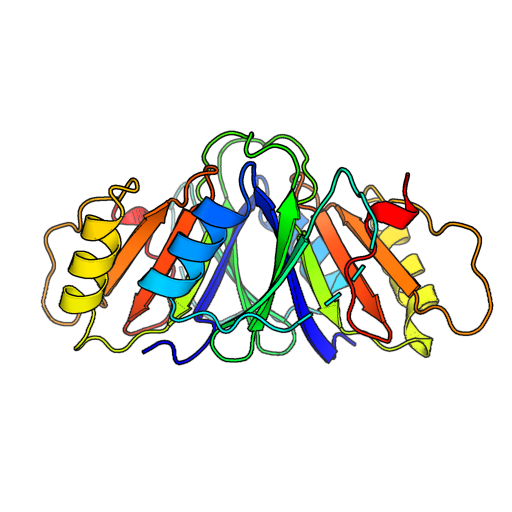 89 ? 47.896 36.440 -15.743 1.00 25.29 89 LEU B N 1
ATOM 1715 C CA . LEU B 1 89 ? 48.379 37.040 -14.503 1.00 26.86 89 LEU B CA 1
ATOM 1716 C C . LEU B 1 89 ? 49.680 37.781 -14.750 1.00 24.49 89 LEU B C 1
ATOM 1717 O O . LEU B 1 89 ? 50.068 38.500 -13.831 1.00 28.29 89 LEU B O 1
ATOM 1722 N N . GLY B 1 90 ? 50.282 37.635 -15.938 1.00 28.70 90 GLY B N 1
ATOM 1723 C CA . GLY B 1 90 ? 51.487 38.440 -16.201 1.00 28.31 90 GLY B CA 1
ATOM 1724 C C . GLY B 1 90 ? 52.614 38.018 -15.274 1.00 25.81 90 GLY B C 1
ATOM 1725 O O . GLY B 1 90 ? 53.562 38.802 -15.128 1.00 31.29 90 GLY B O 1
ATOM 1726 N N . VAL B 1 91 ? 52.537 36.819 -14.676 1.00 24.22 91 VAL B N 1
ATOM 1727 C CA . VAL B 1 91 ? 53.661 36.310 -13.870 1.00 25.34 91 VAL B CA 1
ATOM 1728 C C . VAL B 1 91 ? 54.681 35.735 -14.852 1.00 24.43 91 VAL B C 1
ATOM 1729 O O . VAL B 1 91 ? 54.375 35.506 -16.034 1.00 28.03 91 VAL B O 1
ATOM 1733 N N . GLU B 1 92 ? 55.894 35.551 -14.353 1.00 26.78 92 GLU B N 1
ATOM 1734 C CA . GLU B 1 92 ? 57.016 35.025 -15.085 1.00 27.96 92 GLU B CA 1
ATOM 1735 C C . GLU B 1 92 ? 56.803 33.531 -15.395 1.00 23.91 92 GLU B C 1
ATOM 1736 O O . GLU B 1 92 ? 56.601 32.730 -14.501 1.00 24.98 92 GLU B O 1
ATOM 1742 N N . MET B 1 93 ? 56.938 33.218 -16.697 1.00 22.59 93 MET B N 1
ATOM 1743 C CA . MET B 1 93 ? 56.830 31.839 -17.145 1.00 23.73 93 MET B CA 1
ATOM 1744 C C . MET B 1 93 ? 58.107 31.430 -17.855 1.00 25.10 93 MET B C 1
ATOM 1745 O O . MET B 1 93 ? 58.715 32.262 -18.519 1.00 33.78 93 MET B O 1
ATOM 1750 N N . LYS B 1 94 ? 58.470 30.158 -17.795 1.00 20.56 94 LYS B N 1
ATOM 1751 C CA . LYS B 1 94 ? 59.534 29.643 -18.669 1.00 22.17 94 LYS B CA 1
ATOM 1752 C C . LYS B 1 94 ? 58.856 29.239 -19.988 1.00 24.34 94 LYS B C 1
ATOM 1753 O O . LYS B 1 94 ? 57.796 28.591 -20.027 1.00 23.39 94 LYS B O 1
ATOM 1759 N N . PRO B 1 95 ? 59.273 29.853 -21.072 1.00 28.18 95 PRO B N 1
ATOM 1760 C CA . PRO B 1 95 ? 58.597 29.527 -22.351 1.00 31.26 95 PRO B CA 1
ATOM 1761 C C . PRO B 1 95 ? 58.683 28.033 -22.615 1.00 31.35 95 PRO B C 1
ATOM 1762 O O . PRO B 1 95 ? 59.747 27.418 -22.486 1.00 28.47 95 PRO B O 1
ATOM 1766 N N . GLU B 1 96 ? 57.575 27.385 -22.981 1.00 28.42 96 GLU B N 1
ATOM 1767 C CA . GLU B 1 96 ? 57.638 25.983 -23.359 1.00 28.44 96 GLU B CA 1
ATOM 1768 C C . GLU B 1 96 ? 58.530 25.880 -24.599 1.00 29.94 96 GLU B C 1
ATOM 1769 O O . GLU B 1 96 ? 58.536 26.676 -25.542 1.00 35.40 96 GLU B O 1
ATOM 1775 N N . ARG B 1 97 ? 59.334 24.845 -24.574 1.00 26.11 97 ARG B N 1
ATOM 1776 C CA . ARG B 1 97 ? 60.221 24.527 -25.673 1.00 27.50 97 ARG B CA 1
ATOM 1777 C C . ARG B 1 97 ? 59.576 23.691 -26.767 1.00 24.35 97 ARG B C 1
ATOM 1778 O O . ARG B 1 97 ? 58.463 23.169 -26.619 1.00 26.78 97 ARG B O 1
ATOM 1786 N N . PRO B 1 98 ? 60.236 23.526 -27.906 1.00 23.96 98 PRO B N 1
ATOM 1787 C CA . PRO B 1 98 ? 59.764 22.573 -28.932 1.00 26.42 98 PRO B CA 1
ATOM 1788 C C . PRO B 1 98 ? 59.740 21.153 -28.382 1.00 26.82 98 PRO B C 1
ATOM 1789 O O . PRO B 1 98 ? 60.576 20.850 -27.523 1.00 26.96 98 PRO B O 1
ATOM 1793 N N . ARG B 1 99 ? 58.744 20.354 -28.827 1.00 27.66 99 ARG B N 1
ATOM 1794 C CA . ARG B 1 99 ? 58.455 19.045 -28.263 1.00 23.18 99 ARG B CA 1
ATOM 1795 C C . ARG B 1 99 ? 58.064 17.990 -29.290 1.00 21.71 99 ARG B C 1
ATOM 1796 O O . ARG B 1 99 ? 57.396 18.192 -30.320 1.00 32.90 99 ARG B O 1
ATOM 1804 N N . VAL B 1 100 ? 58.446 16.763 -28.968 1.00 21.90 100 VAL B N 1
ATOM 1805 C CA . VAL B 1 100 ? 58.168 15.615 -29.816 1.00 21.86 100 VAL B CA 1
ATOM 1806 C C . VAL B 1 100 ? 56.923 14.904 -29.364 1.00 19.87 100 VAL B C 1
ATOM 1807 O O . VAL B 1 100 ? 56.426 15.112 -28.248 1.00 23.76 100 VAL B O 1
ATOM 1811 N N . GLN B 1 101 ? 56.285 14.105 -30.235 1.00 23.05 101 GLN B N 1
ATOM 1812 C CA . GLN B 1 101 ? 55.077 13.424 -29.733 1.00 25.90 101 GLN B CA 1
ATOM 1813 C C . GLN B 1 101 ? 55.428 12.375 -28.677 1.00 27.35 101 GLN B C 1
ATOM 1814 O O . GLN B 1 101 ? 56.521 11.796 -28.715 1.00 24.18 101 GLN B O 1
ATOM 1820 N N . GLY B 1 102 ? 54.526 12.225 -27.720 1.00 27.13 102 GLY B N 1
ATOM 1821 C CA . GLY B 1 102 ? 54.580 11.490 -26.482 1.00 29.83 102 GLY B CA 1
ATOM 1822 C C . GLY B 1 102 ? 55.411 12.164 -25.411 1.00 31.55 102 GLY B C 1
ATOM 1823 O O . GLY B 1 102 ? 55.472 11.695 -24.274 1.00 27.77 102 GLY B O 1
ATOM 1824 N N . GLU B 1 103 ? 56.114 13.285 -25.674 1.00 34.45 103 GLU B N 1
ATOM 1825 C CA . GLU B 1 103 ? 56.840 13.952 -24.595 1.00 29.95 103 GLU B CA 1
ATOM 1826 C C . GLU B 1 103 ? 55.831 14.670 -23.687 1.00 28.08 103 GLU B C 1
ATOM 1827 O O . GLU B 1 103 ? 55.199 15.667 -24.098 1.00 27.59 103 GLU B O 1
ATOM 1833 N N . GLY B 1 104 ? 55.611 14.203 -22.465 1.00 22.16 104 GLY B N 1
ATOM 1834 C CA . GLY B 1 104 ? 54.757 14.819 -21.473 1.00 24.19 104 GLY B CA 1
ATOM 1835 C C . GLY B 1 104 ? 55.007 16.280 -21.250 1.00 20.75 104 GLY B C 1
ATOM 1836 O O . GLY B 1 104 ? 56.177 16.708 -21.286 1.00 21.82 104 GLY B O 1
ATOM 1837 N N . ARG B 1 105 ? 53.964 17.111 -21.064 1.00 19.30 105 ARG B N 1
ATOM 1838 C CA . ARG B 1 105 ? 54.159 18.550 -20.986 1.00 19.85 105 ARG B CA 1
ATOM 1839 C C . ARG B 1 105 ? 54.014 19.102 -19.589 1.00 19.42 105 ARG B C 1
ATOM 1840 O O . ARG B 1 105 ? 53.108 18.713 -18.842 1.00 18.56 105 ARG B O 1
ATOM 1848 N N . SER B 1 106 ? 54.891 20.062 -19.273 1.00 18.32 106 SER B N 1
ATOM 1849 C CA . SER B 1 106 ? 54.720 20.838 -18.037 1.00 18.95 106 SER B CA 1
ATOM 1850 C C . SER B 1 106 ? 54.750 22.337 -18.322 1.00 17.81 106 SER B C 1
ATOM 1851 O O . SER B 1 106 ? 55.229 22.762 -19.368 1.00 23.23 106 SER B O 1
ATOM 1854 N N . ILE B 1 107 ? 54.225 23.077 -17.355 1.00 17.33 107 ILE B N 1
ATOM 1855 C CA . ILE B 1 107 ? 54.342 24.549 -17.448 1.00 17.55 107 ILE B CA 1
ATOM 1856 C C . ILE B 1 107 ? 55.120 24.974 -16.209 1.00 18.30 107 ILE B C 1
ATOM 1857 O O . ILE B 1 107 ? 54.649 24.602 -15.118 1.00 17.45 107 ILE B O 1
ATOM 1862 N N . TYR B 1 108 ? 56.215 25.730 -16.346 1.00 17.60 108 TYR B N 1
ATOM 1863 C CA . TYR B 1 108 ? 56.921 26.243 -15.175 1.00 16.62 108 TYR B CA 1
ATOM 1864 C C . TYR B 1 108 ? 56.747 27.756 -15.071 1.00 15.77 108 TYR B C 1
ATOM 1865 O O . TYR B 1 108 ? 56.884 28.475 -16.066 1.00 18.70 108 TYR B O 1
ATOM 1874 N N . PHE B 1 109 ? 56.416 28.227 -13.862 1.00 16.26 109 PHE B N 1
ATOM 1875 C CA . PHE B 1 109 ? 56.112 29.648 -13.767 1.00 17.31 109 PHE B CA 1
ATOM 1876 C C . PHE B 1 109 ? 56.134 30.056 -12.298 1.00 18.06 109 PHE B C 1
ATOM 1877 O O . PHE B 1 109 ? 56.060 29.233 -11.378 1.00 19.30 109 PHE B O 1
ATOM 1885 N N . TYR B 1 110 ? 56.241 31.366 -12.123 1.00 20.14 110 TYR B N 1
ATOM 1886 C CA . TYR B 1 110 ? 56.366 31.964 -10.807 1.00 16.54 110 TYR B CA 1
ATOM 1887 C C . TYR B 1 110 ? 55.102 32.664 -10.347 1.00 17.06 110 TYR B C 1
ATOM 1888 O O . TYR B 1 110 ? 54.258 33.079 -11.137 1.00 18.89 110 TYR B O 1
ATOM 1897 N N . ASP B 1 111 ? 55.010 32.741 -9.011 1.00 19.33 111 ASP B N 1
ATOM 1898 C CA . ASP B 1 111 ? 54.089 33.644 -8.339 1.00 18.82 111 ASP B CA 1
ATOM 1899 C C . ASP B 1 111 ? 54.690 35.034 -8.191 1.00 20.03 111 ASP B C 1
ATOM 1900 O O . ASP B 1 111 ? 55.602 35.399 -8.929 1.00 20.86 111 ASP B O 1
ATOM 1905 N N . PHE B 1 112 ? 54.168 35.799 -7.216 1.00 22.38 112 PHE B N 1
ATOM 1906 C CA . PHE B 1 112 ? 54.678 37.184 -7.146 1.00 23.54 112 PHE B CA 1
ATOM 1907 C C . PHE B 1 112 ? 55.803 37.282 -6.115 1.00 20.92 112 PHE B C 1
ATOM 1908 O O . PHE B 1 112 ? 56.186 38.418 -5.795 1.00 25.53 112 PHE B O 1
ATOM 1916 N N . ASP B 1 113 ? 56.251 36.129 -5.618 1.00 19.83 113 ASP B N 1
ATOM 1917 C CA . ASP B 1 113 ? 57.216 36.131 -4.498 1.00 19.34 113 ASP B CA 1
ATOM 1918 C C . ASP B 1 113 ? 58.319 35.123 -4.771 1.00 20.34 113 ASP B C 1
ATOM 1919 O O . ASP B 1 113 ? 58.897 34.566 -3.837 1.00 20.90 113 ASP B O 1
ATOM 1924 N N . ASN B 1 114 ? 58.668 34.939 -6.045 1.00 20.23 114 ASN B N 1
ATOM 1925 C CA . ASN B 1 114 ? 59.827 34.152 -6.400 1.00 19.92 114 ASN B CA 1
ATOM 1926 C C . ASN B 1 114 ? 59.607 32.669 -6.230 1.00 21.88 114 ASN B C 1
ATOM 1927 O O . ASN B 1 114 ? 60.568 31.925 -6.493 1.00 30.40 114 ASN B O 1
ATOM 1932 N N . HIS B 1 115 ? 58.407 32.198 -5.879 1.00 18.23 115 HIS B N 1
ATOM 1933 C CA . HIS B 1 115 ? 58.250 30.741 -5.766 1.00 19.28 115 HIS B CA 1
ATOM 1934 C C . HIS B 1 115 ? 58.016 30.193 -7.195 1.00 16.75 115 HIS B C 1
ATOM 1935 O O . HIS B 1 115 ? 57.186 30.755 -7.916 1.00 19.84 115 HIS B O 1
ATOM 1942 N N . LEU B 1 116 ? 58.674 29.073 -7.500 1.00 17.16 116 LEU B N 1
ATOM 1943 C CA . LEU B 1 116 ? 58.467 28.373 -8.777 1.00 17.57 116 LEU B CA 1
ATOM 1944 C C . LEU B 1 116 ? 57.440 27.281 -8.601 1.00 14.98 116 LEU B C 1
ATOM 1945 O O . LEU B 1 116 ? 57.569 26.479 -7.678 1.00 19.78 116 LEU B O 1
ATOM 1950 N N . PHE B 1 117 ? 56.465 27.302 -9.512 1.00 17.22 117 PHE B N 1
ATOM 1951 C CA . PHE B 1 117 ? 55.425 26.250 -9.499 1.00 16.03 117 PHE B CA 1
ATOM 1952 C C . PHE B 1 117 ? 55.525 25.519 -10.812 1.00 15.38 117 PHE B C 1
ATOM 1953 O O . PHE B 1 117 ? 55.962 26.079 -11.842 1.00 18.22 117 PHE B O 1
ATOM 1961 N N . GLU B 1 118 ? 54.950 24.332 -10.834 1.00 16.52 118 GLU B N 1
ATOM 1962 C CA . GLU B 1 118 ? 54.864 23.536 -12.065 1.00 16.33 118 GLU B CA 1
ATOM 1963 C C . GLU B 1 118 ? 53.458 22.973 -12.152 1.00 16.73 118 GLU B C 1
ATOM 1964 O O . GLU B 1 118 ? 52.922 22.493 -11.147 1.00 18.56 118 GLU B O 1
ATOM 1970 N N . LEU B 1 119 ? 52.912 22.969 -13.365 1.00 18.14 119 LEU B N 1
ATOM 1971 C CA . LEU B 1 119 ? 51.738 22.155 -13.663 1.00 18.57 119 LEU B CA 1
ATOM 1972 C C . LEU B 1 119 ? 52.205 21.054 -14.656 1.00 17.91 119 LEU B C 1
ATOM 1973 O O . LEU B 1 119 ? 52.780 21.390 -15.700 1.00 18.27 119 LEU B O 1
ATOM 1978 N N . HIS B 1 120 ? 51.993 19.836 -14.198 1.00 16.07 120 HIS B N 1
ATOM 1979 C CA . HIS B 1 120 ? 52.624 18.681 -14.809 1.00 18.33 120 HIS B CA 1
ATOM 1980 C C . HIS B 1 120 ? 51.549 17.736 -15.369 1.00 17.41 120 HIS B C 1
ATOM 1981 O O . HIS B 1 120 ? 50.699 17.211 -14.620 1.00 21.81 120 HIS B O 1
ATOM 1988 N N . ALA B 1 121 ? 51.656 17.378 -16.648 1.00 18.33 121 ALA B N 1
ATOM 1989 C CA . ALA B 1 121 ? 50.811 16.358 -17.270 1.00 18.35 121 ALA B CA 1
ATOM 1990 C C . ALA B 1 121 ? 51.672 15.185 -17.758 1.00 19.05 121 ALA B C 1
ATOM 1991 O O . ALA B 1 121 ? 52.875 15.330 -17.999 1.00 22.39 121 ALA B O 1
ATOM 1993 N N . GLY B 1 122 ? 51.090 14.009 -17.867 1.00 22.13 122 GLY B N 1
ATOM 1994 C CA . GLY B 1 122 ? 51.868 12.852 -18.277 1.00 21.86 122 GLY B CA 1
ATOM 1995 C C . GLY B 1 122 ? 52.770 12.243 -17.210 1.00 21.75 122 GLY B C 1
ATOM 1996 O O . GLY B 1 122 ? 52.667 12.506 -16.015 1.00 23.61 122 GLY B O 1
ATOM 1997 N N . THR B 1 123 ? 53.733 11.431 -17.671 1.00 23.39 123 THR B N 1
ATOM 1998 C CA . THR B 1 123 ? 54.551 10.546 -16.862 1.00 19.79 123 THR B CA 1
ATOM 1999 C C . THR B 1 123 ? 55.396 11.297 -15.846 1.00 22.93 123 THR B C 1
ATOM 2000 O O . THR B 1 123 ? 56.048 12.274 -16.187 1.00 20.90 123 THR B O 1
ATOM 2004 N N . LEU B 1 124 ? 55.362 10.814 -14.597 1.00 21.72 124 LEU B N 1
ATOM 2005 C CA . LEU B 1 124 ? 56.068 11.513 -13.544 1.00 22.46 124 LEU B CA 1
ATOM 2006 C C . LEU B 1 124 ? 57.554 11.484 -13.799 1.00 20.81 124 LEU B C 1
ATOM 2007 O O . LEU B 1 124 ? 58.120 10.436 -14.071 1.00 27.38 124 LEU B O 1
ATOM 2012 N N . GLU B 1 125 ? 58.151 12.648 -13.713 1.00 21.85 125 GLU B N 1
ATOM 2013 C CA . GLU B 1 125 ? 59.570 12.839 -13.919 1.00 23.45 125 GLU B CA 1
ATOM 2014 C C . GLU B 1 125 ? 59.862 14.314 -13.621 1.00 23.14 125 GLU B C 1
ATOM 2015 O O . GLU B 1 125 ? 58.988 15.200 -13.603 1.00 22.84 125 GLU B O 1
ATOM 2021 N N . GLU B 1 126 ? 61.163 14.566 -13.490 1.00 21.81 126 GLU B N 1
ATOM 2022 C CA . GLU B 1 126 ? 61.575 15.970 -13.344 1.00 19.55 126 GLU B CA 1
ATOM 2023 C C . GLU B 1 126 ? 62.013 16.495 -14.700 1.00 20.51 126 GLU B C 1
ATOM 2024 O O . GLU B 1 126 ? 62.951 15.988 -15.369 1.00 25.18 126 GLU B O 1
ATOM 2030 N N . ARG B 1 127 ? 61.360 17.578 -15.081 1.00 16.82 127 ARG B N 1
ATOM 2031 C CA . ARG B 1 127 ? 61.596 18.122 -16.427 1.00 17.83 127 ARG B CA 1
ATOM 2032 C C . ARG B 1 127 ? 62.432 19.400 -16.465 1.00 21.02 127 ARG B C 1
ATOM 2033 O O . ARG B 1 127 ? 62.519 20.010 -17.537 1.00 20.30 127 ARG B O 1
ATOM 2041 N N . LEU B 1 128 ? 62.954 19.881 -15.354 1.00 20.39 128 LEU B N 1
ATOM 2042 C CA . LEU B 1 128 ? 63.638 21.189 -15.374 1.00 20.37 128 LEU B CA 1
ATOM 2043 C C . LEU B 1 128 ? 64.771 21.199 -16.404 1.00 25.13 128 LEU B C 1
ATOM 2044 O O . LEU B 1 128 ? 65.075 22.205 -17.072 1.00 36.21 128 LEU B O 1
ATOM 2049 N N . LYS B 1 129 ? 65.436 20.059 -16.605 1.00 26.08 129 LYS B N 1
ATOM 2050 C CA . LYS B 1 129 ? 66.563 20.115 -17.552 1.00 36.58 129 LYS B CA 1
ATOM 2051 C C . LYS B 1 129 ? 66.152 20.451 -18.968 1.00 37.58 129 LYS B C 1
ATOM 2052 O O . LYS B 1 129 ? 66.978 20.621 -19.859 1.00 33.60 129 LYS B O 1
ATOM 2058 N N . ARG B 1 130 ? 64.871 20.610 -19.331 1.00 35.54 130 ARG B N 1
ATOM 2059 C CA . ARG B 1 130 ? 64.576 21.106 -20.676 1.00 35.99 130 ARG B CA 1
ATOM 2060 C C . ARG B 1 130 ? 64.836 22.611 -20.673 1.00 35.03 130 ARG B C 1
ATOM 2061 O O . ARG B 1 130 ? 64.696 23.246 -21.715 1.00 37.79 130 ARG B O 1
ATOM 2069 N N . TYR B 1 131 ? 65.112 23.207 -19.523 1.00 36.88 131 TYR B N 1
ATOM 2070 C CA . TYR B 1 131 ? 65.397 24.646 -19.545 1.00 44.74 131 TYR B CA 1
ATOM 2071 C C . TYR B 1 131 ? 66.808 24.966 -19.058 1.00 48.00 131 TYR B C 1
ATOM 2072 O O . TYR B 1 131 ? 67.125 26.185 -19.037 1.00 43.66 131 TYR B O 1
#